Protein AF-A0A5C5UTU5-F1 (afdb_monomer_lite)

pLDDT: mean 77.25, std 13.0, range [36.06, 94.94]

Organism: NCBI:txid679663

Radius of gyration: 17.56 Å; chains: 1; bounding box: 45×49×45 Å

Sequence (242 aa):
MTDVFLQRALEESGLPLTFAQGKFEYQWEGRLTESEQIRALAQASGFHAQHCAPVIYVQSDRVFGHWYFPAAGEMTEGQARAAVDTLGRGIPAFLRGLGEHAVDRGLEWEADAPEVTYGRVADWFAQRGVSELPQDEETGALCLAMDGTPVDIQVGETFSVQVSAVVPDGDPASVLHYCNHLNSSGRPAICGVRNGEQWWAISRYSAEARAGLSDAQLDQAIREGVTGAGAQVRDLLRLHRG

Secondary structure (DSSP, 8-state):
--HHHHHHHHHHHT--EEEETTEEEEEEESPPPHHHHHHHHHHHHHSSTTTT--EEEEETTEEEEEEE---SSPPPHHHHHHHHHHHHHHHHHHHHHTT-------------SPPP-HHHHHHHHHTTT----PBPTTT--EEEEETTEEEEEE-SSEEEEEEEEEETT--HHHHHHHHHHHHTTSSSEEEEEEETTEEEEEEEEEEE-TT---HHHHHHHHHIIIIIIHHHHHHHHHHTT-

Structure (mmCIF, N/CA/C/O backbone):
data_AF-A0A5C5UTU5-F1
#
_entry.id   AF-A0A5C5UTU5-F1
#
loop_
_atom_site.group_PDB
_atom_site.id
_atom_site.type_symbol
_atom_site.label_atom_id
_atom_site.label_alt_id
_atom_site.label_comp_id
_atom_site.label_asym_id
_atom_site.label_entity_id
_atom_site.label_seq_id
_atom_site.pdbx_PDB_ins_code
_atom_site.Cartn_x
_atom_site.Cartn_y
_atom_site.Cartn_z
_atom_site.occupancy
_atom_site.B_iso_or_equiv
_atom_site.auth_seq_id
_atom_site.auth_comp_id
_atom_site.auth_asym_id
_atom_site.auth_atom_id
_atom_site.pdbx_PDB_model_num
ATOM 1 N N . MET A 1 1 ? -23.340 4.044 7.234 1.00 48.94 1 MET A N 1
ATOM 2 C CA . MET A 1 1 ? -23.063 5.083 8.256 1.00 48.94 1 MET A CA 1
ATOM 3 C C . MET A 1 1 ? -21.676 5.721 8.095 1.00 48.94 1 MET A C 1
ATOM 5 O O . MET A 1 1 ? -21.326 6.564 8.903 1.00 48.94 1 MET A O 1
ATOM 9 N N . THR A 1 2 ? -20.937 5.397 7.026 1.00 60.59 2 THR A N 1
ATOM 10 C CA . THR A 1 2 ? -19.562 5.830 6.715 1.00 60.59 2 THR A CA 1
ATOM 11 C C . THR A 1 2 ? -19.396 7.295 6.297 1.00 60.59 2 THR A C 1
ATOM 13 O O . THR A 1 2 ? -18.334 7.870 6.507 1.00 60.59 2 THR A O 1
ATOM 16 N N . ASP A 1 3 ? -20.433 7.918 5.731 1.00 66.69 3 ASP A N 1
ATOM 17 C CA . ASP A 1 3 ? -20.255 9.192 5.017 1.00 66.69 3 ASP A CA 1
ATOM 18 C C . ASP A 1 3 ? -20.161 10.418 5.939 1.00 66.69 3 ASP A C 1
ATOM 20 O O . ASP A 1 3 ? -19.447 11.364 5.627 1.00 66.69 3 ASP A O 1
ATOM 24 N N . VAL A 1 4 ? -20.830 10.409 7.099 1.00 76.75 4 VAL A N 1
ATOM 25 C CA . VAL A 1 4 ? -20.951 11.611 7.951 1.00 76.75 4 VAL A CA 1
ATOM 26 C C . VAL A 1 4 ? -19.640 11.957 8.660 1.00 76.75 4 VAL A C 1
ATOM 28 O O . VAL A 1 4 ? -19.226 13.114 8.662 1.00 76.75 4 VAL A O 1
ATOM 31 N N . PHE A 1 5 ? -18.967 10.977 9.266 1.00 76.62 5 PHE A N 1
ATOM 32 C CA . PHE A 1 5 ? -17.706 11.232 9.971 1.00 76.62 5 PHE A CA 1
ATOM 33 C C . PHE A 1 5 ? -16.541 11.438 8.999 1.00 76.62 5 PHE A C 1
ATOM 35 O O . PHE A 1 5 ? -15.668 12.259 9.262 1.00 76.62 5 PHE A O 1
ATOM 42 N N . LEU A 1 6 ? -16.552 10.752 7.853 1.00 78.12 6 LEU A N 1
ATOM 43 C CA . LEU A 1 6 ? -15.583 10.958 6.783 1.00 78.12 6 LEU A CA 1
ATOM 44 C C . LEU A 1 6 ? -15.678 12.380 6.227 1.00 78.12 6 LEU A C 1
ATOM 46 O O . LEU A 1 6 ? -14.667 13.071 6.127 1.00 78.12 6 LEU A O 1
ATOM 50 N N . GLN A 1 7 ? -16.894 12.833 5.912 1.00 80.56 7 GLN A N 1
ATOM 51 C CA . GLN A 1 7 ? -17.128 14.195 5.450 1.00 80.56 7 GLN A CA 1
ATOM 52 C C . GLN A 1 7 ? -16.664 15.214 6.496 1.00 80.56 7 GLN A C 1
ATOM 54 O O . GLN A 1 7 ? -15.967 16.165 6.157 1.00 80.56 7 GLN A O 1
ATOM 59 N N . ARG A 1 8 ? -16.956 14.967 7.776 1.00 81.62 8 ARG A N 1
ATOM 60 C CA . ARG A 1 8 ? -16.485 15.813 8.874 1.00 81.62 8 ARG A CA 1
ATOM 61 C C . ARG A 1 8 ? -14.957 15.850 8.982 1.00 81.62 8 ARG A C 1
ATOM 63 O O . ARG A 1 8 ? -14.402 16.930 9.135 1.00 81.62 8 ARG A O 1
ATOM 70 N N . ALA A 1 9 ? -14.267 14.713 8.882 1.00 78.38 9 ALA A N 1
ATOM 71 C CA . ALA A 1 9 ? -12.804 14.665 8.923 1.00 78.38 9 ALA A CA 1
ATOM 72 C C . ALA A 1 9 ? -12.177 15.416 7.733 1.00 78.38 9 ALA A C 1
ATOM 74 O O . ALA A 1 9 ? -11.224 16.177 7.907 1.00 78.38 9 ALA A O 1
ATOM 75 N N . LEU A 1 10 ? -12.749 15.258 6.534 1.00 81.50 10 LEU A N 1
ATOM 76 C CA . LEU A 1 10 ? -12.346 16.001 5.338 1.00 81.50 10 LEU A CA 1
ATOM 77 C C . LEU A 1 10 ? -12.528 17.514 5.532 1.00 81.50 10 LEU A C 1
ATOM 79 O O . LEU A 1 10 ? -11.585 18.274 5.304 1.00 81.50 10 LEU A O 1
ATOM 83 N N . GLU A 1 11 ? -13.694 17.943 6.018 1.00 82.38 11 GLU A N 1
ATOM 84 C CA . GLU A 1 11 ? -13.994 19.346 6.325 1.00 82.38 11 GLU A CA 1
ATOM 85 C C . GLU A 1 11 ? -13.043 19.919 7.391 1.00 82.38 11 GLU A C 1
ATOM 87 O O . GLU A 1 11 ? -12.476 20.993 7.188 1.00 82.38 11 GLU A O 1
ATOM 92 N N . GLU A 1 12 ? -12.803 19.192 8.489 1.00 80.94 12 GLU A N 1
ATOM 93 C CA . GLU A 1 12 ? -11.906 19.598 9.585 1.00 80.94 12 GLU A CA 1
ATOM 94 C C . GLU A 1 12 ? -10.448 19.750 9.122 1.00 80.94 12 GLU A C 1
ATOM 96 O O . GLU A 1 12 ? -9.742 20.652 9.574 1.00 80.94 12 GLU A O 1
ATOM 101 N N . SER A 1 13 ? -9.992 18.915 8.184 1.00 75.88 13 SER A N 1
ATOM 102 C CA . SER A 1 13 ? -8.631 19.006 7.641 1.00 75.88 13 SER A CA 1
ATOM 103 C C . SER A 1 13 ? -8.410 20.215 6.734 1.00 75.88 13 SER A C 1
ATOM 105 O O . SER A 1 13 ? -7.282 20.696 6.579 1.00 75.88 13 SER A O 1
ATOM 107 N N . GLY A 1 14 ? -9.474 20.691 6.078 1.00 76.69 14 GLY A N 1
ATOM 108 C CA . GLY A 1 14 ? -9.412 21.694 5.018 1.00 76.69 14 GLY A CA 1
ATOM 109 C C . GLY A 1 14 ? -8.479 21.324 3.856 1.00 76.69 14 GLY A C 1
ATOM 110 O O . GLY A 1 14 ? -7.965 22.230 3.193 1.00 76.69 14 GLY A O 1
ATOM 111 N N . LEU A 1 15 ? -8.183 20.034 3.659 1.00 74.69 15 LEU A N 1
ATOM 112 C CA . LEU A 1 15 ? -7.442 19.526 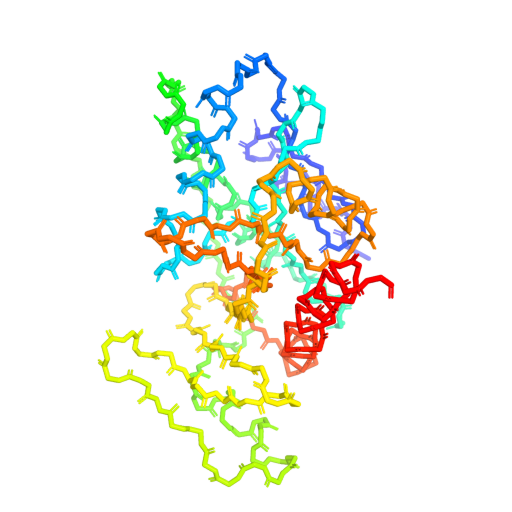2.508 1.00 74.69 15 LEU A CA 1
ATOM 113 C C . LEU A 1 15 ? -8.400 19.294 1.328 1.00 74.69 15 LEU A C 1
ATOM 115 O O . LEU A 1 15 ? -9.529 18.856 1.544 1.00 74.69 15 LEU A O 1
ATOM 119 N N . PRO A 1 16 ? -7.971 19.524 0.072 1.00 77.75 16 PRO A N 1
ATOM 120 C CA . PRO A 1 16 ? -8.786 19.247 -1.110 1.00 77.75 16 PRO A CA 1
ATOM 121 C C . PRO A 1 16 ? -8.730 17.748 -1.448 1.00 77.75 16 PRO A C 1
ATOM 123 O O . PRO A 1 16 ? -8.173 17.329 -2.461 1.00 77.75 16 PRO A O 1
ATOM 126 N N . LEU A 1 17 ? -9.254 16.936 -0.536 1.00 77.50 17 LEU A N 1
ATOM 127 C CA . LEU A 1 17 ? -9.317 15.486 -0.637 1.00 77.50 17 LEU A CA 1
ATOM 128 C C . LEU A 1 17 ? -10.716 15.039 -1.041 1.00 77.50 17 LEU A C 1
ATOM 130 O O . LEU A 1 17 ? -11.718 15.593 -0.592 1.00 77.50 17 LEU A O 1
ATOM 134 N N . THR A 1 18 ? -10.775 13.975 -1.832 1.00 81.56 18 THR A N 1
ATOM 135 C CA . THR A 1 18 ? -12.014 13.240 -2.093 1.00 81.56 18 THR A CA 1
ATOM 136 C C . THR A 1 18 ? -11.848 11.787 -1.674 1.00 81.56 18 THR A C 1
ATOM 138 O O . THR A 1 18 ? -10.728 11.281 -1.622 1.00 81.56 18 THR A O 1
ATOM 141 N N . PHE A 1 19 ? -12.953 11.122 -1.334 1.00 77.62 19 PHE A N 1
ATOM 142 C CA . PHE A 1 19 ? -12.954 9.693 -1.041 1.00 77.62 19 PHE A CA 1
ATOM 143 C C . PHE A 1 19 ? -13.821 8.962 -2.060 1.00 77.62 19 PHE A C 1
ATOM 145 O O . PHE A 1 19 ? -15.025 9.208 -2.153 1.00 77.62 19 PHE A O 1
ATOM 152 N N . ALA A 1 20 ? -13.212 8.064 -2.825 1.00 75.38 20 ALA A N 1
ATOM 153 C CA . ALA A 1 20 ? -13.876 7.295 -3.863 1.00 75.38 20 ALA A CA 1
ATOM 154 C C . ALA A 1 20 ? -13.334 5.863 -3.876 1.00 75.38 20 ALA A C 1
ATOM 156 O O . ALA A 1 20 ? -12.139 5.634 -3.725 1.00 75.38 20 ALA A O 1
ATOM 157 N N . GLN A 1 21 ? -14.224 4.879 -4.044 1.00 72.62 21 GLN A N 1
ATOM 158 C CA . GLN A 1 21 ? -13.848 3.466 -4.219 1.00 72.62 21 GLN A CA 1
ATOM 159 C C . GLN A 1 21 ? -12.914 2.908 -3.121 1.00 72.62 21 GLN A C 1
ATOM 161 O O . GLN A 1 21 ? -12.026 2.106 -3.405 1.00 72.62 21 GLN A O 1
ATOM 166 N N . GLY A 1 22 ? -13.107 3.326 -1.864 1.00 70.06 22 GLY A N 1
ATOM 167 C CA . GLY A 1 22 ? -12.271 2.879 -0.741 1.00 70.06 22 GLY A CA 1
ATOM 168 C C . GLY A 1 22 ? -10.904 3.565 -0.665 1.00 70.06 22 GLY A C 1
ATOM 169 O O . GLY A 1 22 ? -9.998 3.051 -0.007 1.00 70.06 22 GLY A O 1
ATOM 170 N N . LYS A 1 23 ? -10.735 4.699 -1.355 1.00 72.38 23 LYS A N 1
ATOM 171 C CA . LYS A 1 23 ? -9.468 5.422 -1.446 1.00 72.38 23 LYS A CA 1
ATOM 172 C C . LYS A 1 23 ? -9.644 6.903 -1.214 1.00 72.38 23 LYS A C 1
ATOM 174 O O . LYS A 1 23 ? -10.647 7.480 -1.625 1.00 72.38 23 LYS A O 1
ATOM 179 N N . PHE A 1 24 ? -8.622 7.514 -0.632 1.00 74.31 24 PHE A N 1
ATOM 180 C CA . PHE A 1 24 ? -8.477 8.961 -0.670 1.00 74.31 24 PHE A CA 1
ATOM 181 C C . PHE A 1 24 ? -7.691 9.370 -1.906 1.00 74.31 24 PHE A C 1
ATOM 183 O O . PHE A 1 24 ? -6.635 8.803 -2.197 1.00 74.31 24 PHE A O 1
ATOM 190 N N . GLU A 1 25 ? -8.217 10.370 -2.598 1.00 75.62 25 GLU A N 1
ATOM 191 C CA . GLU A 1 25 ? -7.639 10.953 -3.794 1.00 75.62 25 GLU A CA 1
ATOM 192 C C . GLU A 1 25 ? -7.347 12.429 -3.528 1.00 75.62 25 GLU A C 1
ATOM 194 O O . GLU A 1 25 ? -8.237 13.222 -3.201 1.00 75.62 25 GLU A O 1
ATOM 199 N N . TYR A 1 26 ? -6.074 12.788 -3.671 1.00 73.00 26 TYR A N 1
ATOM 200 C CA . TYR A 1 26 ? -5.620 14.170 -3.748 1.00 73.00 26 TYR A CA 1
ATOM 201 C C . TYR A 1 26 ? -5.282 14.490 -5.198 1.00 73.00 26 TYR A C 1
ATOM 203 O O . TYR A 1 26 ? -4.432 13.818 -5.787 1.00 73.00 26 TYR A O 1
ATOM 211 N N . GLN A 1 27 ? -5.926 15.520 -5.747 1.00 72.56 27 GLN A N 1
ATOM 212 C CA . GLN A 1 27 ? -5.609 16.048 -7.067 1.00 72.56 27 GLN A CA 1
ATOM 213 C C . GLN A 1 27 ? -4.818 17.347 -6.909 1.00 72.56 27 GLN A C 1
ATOM 215 O O . GLN A 1 27 ? -5.340 18.352 -6.426 1.00 72.56 27 GLN A O 1
ATOM 220 N N . TRP A 1 28 ? -3.565 17.341 -7.355 1.00 69.19 28 TRP A N 1
ATOM 221 C CA . TRP A 1 28 ? -2.790 18.571 -7.496 1.00 69.19 28 TRP A CA 1
ATOM 222 C C . TRP A 1 28 ? -3.040 19.196 -8.872 1.00 69.19 28 TRP A C 1
ATOM 224 O O . TRP A 1 28 ? -2.930 18.520 -9.898 1.00 69.19 28 TRP A O 1
ATOM 234 N N . GLU A 1 29 ? -3.376 20.487 -8.889 1.00 63.09 29 GLU A N 1
ATOM 235 C CA . GLU A 1 29 ? -3.550 21.270 -10.113 1.00 63.09 29 GLU A CA 1
ATOM 236 C C . GLU A 1 29 ? -2.299 22.114 -10.373 1.00 63.09 29 GLU A C 1
ATOM 238 O O . GLU A 1 29 ? -2.067 23.136 -9.730 1.00 63.09 29 GLU A O 1
ATOM 243 N N . GLY A 1 30 ? -1.487 21.686 -11.334 1.00 62.38 30 GLY A N 1
ATOM 244 C CA . GLY A 1 30 ? -0.327 22.429 -11.807 1.00 62.38 30 GLY A CA 1
ATOM 245 C C . GLY A 1 30 ? 0.303 21.734 -13.009 1.00 62.38 30 GLY A C 1
ATOM 246 O O . GLY A 1 30 ? -0.027 20.597 -13.326 1.00 62.38 30 GLY A O 1
ATOM 247 N N . ARG A 1 31 ? 1.197 22.417 -13.726 1.00 60.59 31 ARG A N 1
ATOM 248 C CA . ARG A 1 31 ? 1.945 21.790 -14.823 1.00 60.59 31 ARG A CA 1
ATOM 249 C C . ARG A 1 31 ? 3.294 21.340 -14.304 1.00 60.59 31 ARG A C 1
ATOM 251 O O . ARG A 1 31 ? 4.092 22.178 -13.907 1.00 60.59 31 ARG A O 1
ATOM 258 N N . LEU A 1 32 ? 3.554 20.041 -14.375 1.00 59.09 32 LEU A N 1
ATOM 259 C CA . LEU A 1 32 ? 4.905 19.520 -14.218 1.00 59.09 32 LEU A CA 1
ATOM 260 C C . LEU A 1 32 ? 5.576 19.465 -15.587 1.00 59.09 32 LEU A C 1
ATOM 262 O O . LEU A 1 32 ? 5.040 18.864 -16.524 1.00 59.09 32 LEU A O 1
ATOM 266 N N . THR A 1 33 ? 6.765 20.048 -15.698 1.00 64.38 33 THR A N 1
ATOM 267 C CA . THR A 1 33 ? 7.691 19.707 -16.782 1.00 64.38 33 THR A CA 1
ATOM 268 C C . THR A 1 33 ? 8.074 18.229 -16.691 1.00 64.38 33 THR A C 1
ATOM 270 O O . THR A 1 33 ? 8.014 17.631 -15.621 1.00 64.38 33 THR A O 1
ATOM 273 N N . GLU A 1 34 ? 8.509 17.619 -17.792 1.00 55.88 34 GLU A N 1
ATOM 274 C CA . GLU A 1 34 ? 8.925 16.205 -17.815 1.00 55.88 34 GLU A CA 1
ATOM 275 C C . GLU A 1 34 ? 10.001 15.892 -16.753 1.00 55.88 34 GLU A C 1
ATOM 277 O O . GLU A 1 34 ? 9.920 14.895 -16.038 1.00 55.88 34 GLU A O 1
ATOM 282 N N . SER A 1 35 ? 10.952 16.809 -16.551 1.00 55.44 35 SER A N 1
ATOM 283 C CA . SER A 1 35 ? 11.977 16.713 -15.503 1.00 55.44 35 SER A CA 1
ATOM 284 C C . SER A 1 35 ? 11.408 16.781 -14.081 1.00 55.44 35 SER A C 1
ATOM 286 O O . SER A 1 35 ? 11.920 16.112 -13.183 1.00 55.44 35 SER A O 1
ATOM 288 N N . GLU A 1 36 ? 10.362 17.578 -13.853 1.00 58.34 36 GLU A N 1
ATOM 289 C CA . GLU A 1 36 ? 9.664 17.659 -12.565 1.00 58.34 36 GLU A CA 1
ATOM 290 C C . GLU A 1 36 ? 8.758 16.451 -12.344 1.00 58.34 36 GLU A C 1
ATOM 292 O O . GLU A 1 36 ? 8.691 15.970 -11.223 1.00 58.34 36 GLU A O 1
ATOM 297 N N . GLN A 1 37 ? 8.144 15.891 -13.393 1.00 55.50 37 GLN A N 1
ATOM 298 C CA . GLN A 1 37 ? 7.409 14.623 -13.317 1.00 55.50 37 GLN A CA 1
ATOM 299 C C . GLN A 1 37 ? 8.338 13.488 -12.907 1.00 55.50 37 GLN A C 1
ATOM 301 O O . GLN A 1 37 ? 8.036 12.763 -11.967 1.00 55.50 37 GLN A O 1
ATOM 306 N N . ILE A 1 38 ? 9.499 13.370 -13.554 1.00 52.66 38 ILE A N 1
ATOM 307 C CA . ILE A 1 38 ? 10.496 12.345 -13.231 1.00 52.66 38 ILE A CA 1
ATOM 308 C C . ILE A 1 38 ? 11.034 12.547 -11.814 1.00 52.66 38 ILE A C 1
ATOM 310 O O . ILE A 1 38 ? 11.192 11.571 -11.092 1.00 52.66 38 ILE A O 1
ATOM 314 N N . ARG A 1 39 ? 11.282 13.789 -11.380 1.00 54.91 39 ARG A N 1
ATOM 315 C CA . ARG A 1 39 ? 11.761 14.075 -10.018 1.00 54.91 39 ARG A CA 1
ATOM 316 C C . ARG A 1 39 ? 10.689 13.826 -8.960 1.00 54.91 39 ARG A C 1
ATOM 318 O O . ARG A 1 39 ? 11.006 13.238 -7.936 1.00 54.91 39 ARG A O 1
ATOM 325 N N . ALA A 1 40 ? 9.446 14.221 -9.219 1.00 51.62 40 ALA A N 1
ATOM 326 C CA . ALA A 1 40 ? 8.304 14.001 -8.341 1.00 51.62 40 ALA A CA 1
ATOM 327 C C . ALA A 1 40 ? 7.980 12.512 -8.220 1.00 51.62 40 ALA A C 1
ATOM 329 O O . ALA A 1 40 ? 7.783 12.026 -7.114 1.00 51.62 40 ALA A O 1
ATOM 330 N N . LEU A 1 41 ? 8.005 11.775 -9.336 1.00 52.44 41 LEU A N 1
ATOM 331 C CA . LEU A 1 41 ? 7.877 10.320 -9.350 1.00 52.44 41 LEU A CA 1
ATOM 332 C C . LEU A 1 41 ? 9.054 9.669 -8.628 1.00 52.44 41 LEU A C 1
ATOM 334 O O . LEU A 1 41 ? 8.813 8.828 -7.780 1.00 52.44 41 LEU A O 1
ATOM 338 N N . ALA A 1 42 ? 10.296 10.092 -8.884 1.00 49.75 42 ALA A N 1
ATOM 339 C CA . ALA A 1 42 ? 11.490 9.551 -8.233 1.00 49.75 42 ALA A CA 1
ATOM 340 C C . ALA A 1 42 ? 11.572 9.881 -6.734 1.00 49.75 42 ALA A C 1
ATOM 342 O O . ALA A 1 42 ? 12.106 9.086 -5.971 1.00 49.75 42 ALA A O 1
ATOM 343 N N . GLN A 1 43 ? 11.050 11.023 -6.280 1.00 50.12 43 GLN A N 1
ATOM 344 C CA . GLN A 1 43 ? 10.931 11.352 -4.856 1.00 50.12 43 GLN A CA 1
ATOM 345 C C . GLN A 1 43 ? 9.739 10.631 -4.224 1.00 50.12 43 GLN A C 1
ATOM 347 O O . GLN A 1 43 ? 9.885 10.037 -3.165 1.00 50.12 43 GLN A O 1
ATOM 352 N N . ALA A 1 44 ? 8.582 10.568 -4.874 1.00 47.03 44 ALA A N 1
ATOM 353 C CA . ALA A 1 44 ? 7.471 9.766 -4.372 1.00 47.03 44 ALA A CA 1
ATOM 354 C C . ALA A 1 44 ? 7.822 8.269 -4.288 1.00 47.03 44 ALA A C 1
ATOM 356 O O . ALA A 1 44 ? 7.450 7.602 -3.327 1.00 47.03 44 ALA A O 1
ATOM 357 N N . SER A 1 45 ? 8.577 7.747 -5.261 1.00 46.16 45 SER A N 1
ATOM 358 C CA . SER A 1 45 ? 9.002 6.346 -5.318 1.00 46.16 45 SER A CA 1
ATOM 359 C C . SER A 1 45 ? 10.268 6.063 -4.506 1.00 46.16 45 SER A C 1
ATOM 361 O O . SER A 1 45 ? 10.428 4.958 -3.999 1.00 46.16 45 SER A O 1
ATOM 363 N N . GLY A 1 46 ? 11.187 7.028 -4.400 1.00 37.88 46 GLY A N 1
ATOM 364 C CA . GLY A 1 46 ? 12.519 6.863 -3.805 1.00 37.88 46 GLY A CA 1
ATOM 365 C C . GLY A 1 46 ? 12.683 7.463 -2.407 1.00 37.88 46 GLY A C 1
ATOM 366 O O . GLY A 1 46 ? 13.493 6.962 -1.638 1.00 37.88 46 GLY A O 1
ATOM 367 N N . PHE A 1 47 ? 11.898 8.476 -2.029 1.00 36.06 47 PHE A N 1
ATOM 368 C CA . PHE A 1 47 ? 11.968 9.105 -0.700 1.00 36.06 47 PHE A CA 1
ATOM 369 C C . PHE A 1 47 ? 11.093 8.413 0.355 1.00 36.06 47 PHE A C 1
ATOM 371 O O . PHE A 1 47 ? 11.147 8.774 1.525 1.00 36.06 47 PHE A O 1
ATOM 378 N N . HIS A 1 48 ? 10.328 7.387 -0.027 1.00 40.97 48 HIS A N 1
ATOM 379 C CA . HIS A 1 48 ? 9.456 6.675 0.903 1.00 40.97 48 HIS A CA 1
ATOM 380 C C . HIS A 1 48 ? 9.400 5.157 0.721 1.00 40.97 48 HIS A C 1
ATOM 382 O O . HIS A 1 48 ? 8.553 4.495 1.327 1.00 40.97 48 HIS A O 1
ATOM 388 N N . ALA A 1 49 ? 10.331 4.561 -0.030 1.00 36.53 49 ALA A N 1
ATOM 389 C CA . ALA A 1 49 ? 10.492 3.108 -0.024 1.00 36.53 49 ALA A CA 1
ATOM 390 C C . ALA A 1 49 ? 10.662 2.553 1.411 1.00 36.53 49 ALA A C 1
ATOM 392 O O . ALA A 1 49 ? 10.216 1.445 1.685 1.00 36.53 49 ALA A O 1
ATOM 393 N N . GLN A 1 50 ? 11.194 3.360 2.337 1.00 37.00 50 GLN A N 1
ATOM 394 C CA . GLN A 1 50 ? 11.424 2.978 3.733 1.00 37.00 50 GLN A CA 1
ATOM 395 C C . GLN A 1 50 ? 10.287 3.330 4.711 1.00 37.00 50 GLN A C 1
ATOM 397 O O . GLN A 1 50 ? 10.224 2.719 5.771 1.00 37.00 50 GLN A O 1
ATOM 402 N N . HIS A 1 51 ? 9.373 4.257 4.384 1.00 38.78 51 HIS A N 1
ATOM 403 C CA . HIS A 1 51 ? 8.322 4.688 5.318 1.00 38.78 51 HIS A CA 1
ATOM 404 C C . HIS A 1 51 ? 7.019 5.061 4.599 1.00 38.78 51 HIS A C 1
ATOM 406 O O . HIS A 1 51 ? 6.936 6.133 4.005 1.00 38.78 51 HIS A O 1
ATOM 412 N N . CYS A 1 52 ? 6.015 4.182 4.687 1.00 44.03 52 CYS A N 1
ATOM 413 C CA . CYS A 1 52 ? 4.578 4.485 4.819 1.00 44.03 52 CYS A CA 1
ATOM 414 C C . CYS A 1 52 ? 3.901 5.484 3.854 1.00 44.03 52 CYS A C 1
ATOM 416 O O . CYS A 1 52 ? 2.793 5.938 4.128 1.00 44.03 52 CYS A O 1
ATOM 418 N N . ALA A 1 53 ? 4.517 5.851 2.733 1.00 48.38 53 ALA A N 1
ATOM 419 C CA . ALA A 1 53 ? 3.945 6.886 1.885 1.00 48.38 53 ALA A CA 1
ATOM 420 C C . ALA A 1 53 ? 2.850 6.405 0.947 1.00 48.38 53 ALA A C 1
ATOM 422 O O . ALA A 1 53 ? 2.811 5.228 0.558 1.00 48.38 53 ALA A O 1
ATOM 423 N N . PRO A 1 54 ? 2.034 7.366 0.494 1.00 55.47 54 PRO A N 1
ATOM 424 C CA . PRO A 1 54 ? 1.189 7.183 -0.670 1.00 55.47 54 PRO A CA 1
ATOM 425 C C . PRO A 1 54 ? 1.976 6.747 -1.881 1.00 55.47 54 PRO A C 1
ATOM 427 O O . PRO A 1 54 ? 3.084 7.229 -2.130 1.00 55.47 54 PRO A O 1
ATOM 430 N N . VAL A 1 55 ? 1.330 5.943 -2.717 1.00 58.88 55 VAL A N 1
ATOM 431 C CA . VAL A 1 55 ? 1.779 5.865 -4.099 1.00 58.88 55 VAL A CA 1
ATOM 432 C C . VAL A 1 55 ? 1.243 7.091 -4.815 1.00 58.88 55 VAL A C 1
ATOM 434 O O . VAL A 1 55 ? 0.031 7.259 -4.972 1.00 58.88 55 VAL A O 1
ATOM 437 N N . ILE A 1 56 ? 2.169 7.956 -5.215 1.00 62.53 56 ILE A N 1
ATOM 438 C CA . ILE A 1 56 ? 1.873 9.106 -6.051 1.00 62.53 56 ILE A CA 1
ATOM 439 C C . ILE A 1 56 ? 2.195 8.727 -7.490 1.00 62.53 56 ILE A C 1
ATOM 441 O O . ILE A 1 56 ? 3.306 8.285 -7.789 1.00 62.53 56 ILE A O 1
ATOM 445 N N . TYR A 1 57 ? 1.229 8.896 -8.383 1.00 61.06 57 TYR A N 1
ATOM 446 C CA . TYR A 1 57 ? 1.426 8.713 -9.815 1.00 61.06 57 TYR A CA 1
ATOM 447 C C . TYR A 1 57 ? 0.941 9.942 -10.572 1.00 61.06 57 TYR A C 1
ATOM 449 O O . TYR A 1 57 ? 0.143 10.744 -10.085 1.00 61.06 57 TYR A O 1
ATOM 457 N N . VAL A 1 58 ? 1.467 10.099 -11.779 1.00 57.72 58 VAL A N 1
ATOM 458 C CA . VAL A 1 58 ? 1.130 11.204 -12.669 1.00 57.72 58 VAL A CA 1
ATOM 459 C C . VAL A 1 58 ? 0.252 10.649 -13.780 1.00 57.72 58 VAL A C 1
ATOM 461 O O . VAL A 1 58 ? 0.614 9.670 -14.429 1.00 57.72 58 VAL A O 1
ATOM 464 N N . GLN A 1 59 ? -0.893 11.276 -14.020 1.00 61.84 59 GLN A N 1
ATOM 465 C CA . GLN A 1 59 ? -1.733 10.991 -15.176 1.00 61.84 59 GLN A CA 1
ATOM 466 C C . GLN A 1 59 ? -1.945 12.294 -15.945 1.00 61.84 59 GLN A C 1
ATOM 468 O O . GLN A 1 59 ? -2.633 13.207 -15.492 1.00 61.84 59 GLN A O 1
ATOM 473 N N . SER A 1 60 ? -1.371 12.357 -17.148 1.00 66.06 60 SER A N 1
ATOM 474 C CA . SER A 1 60 ? -1.334 13.566 -17.983 1.00 66.06 60 SER A CA 1
ATOM 475 C C . SER A 1 60 ? -0.641 14.738 -17.269 1.00 66.06 60 SER A C 1
ATOM 477 O O . SER A 1 60 ? 0.530 14.628 -16.921 1.00 66.06 60 SER A O 1
ATOM 479 N N . ASP A 1 61 ? -1.338 15.853 -17.059 1.00 59.62 61 ASP A N 1
ATOM 480 C CA . ASP A 1 61 ? -0.866 17.047 -16.357 1.00 59.62 61 ASP A CA 1
ATOM 481 C C . ASP A 1 61 ? -1.280 17.071 -14.877 1.00 59.62 61 ASP A C 1
ATOM 483 O O . ASP A 1 61 ? -1.204 18.113 -14.236 1.00 59.62 61 ASP A O 1
ATOM 487 N N . ARG A 1 62 ? -1.726 15.939 -14.321 1.00 61.09 62 ARG A N 1
ATOM 488 C CA . ARG A 1 62 ? -2.221 15.838 -12.944 1.00 61.09 62 ARG A CA 1
ATOM 489 C C . ARG A 1 62 ? -1.422 14.834 -12.136 1.00 61.09 62 ARG A C 1
ATOM 491 O O . ARG A 1 62 ? -0.998 13.799 -12.652 1.00 61.09 62 ARG A O 1
ATOM 498 N N . VAL A 1 63 ? -1.271 15.127 -10.849 1.00 60.12 63 VAL A N 1
ATOM 499 C CA . VAL A 1 63 ? -0.664 14.222 -9.873 1.00 60.12 63 VAL A CA 1
ATOM 500 C C . VAL A 1 63 ? -1.739 13.705 -8.929 1.00 60.12 63 VAL A C 1
ATOM 502 O O . VAL A 1 63 ? -2.528 14.492 -8.404 1.00 60.12 63 VAL A O 1
ATOM 505 N N . PHE A 1 64 ? -1.734 12.393 -8.714 1.00 67.81 64 PHE A N 1
ATOM 506 C CA . PHE A 1 64 ? -2.676 11.667 -7.877 1.00 67.81 64 PHE A CA 1
ATOM 507 C C . PHE A 1 64 ? -1.924 10.978 -6.747 1.00 67.81 64 PHE A C 1
ATOM 509 O O . PHE A 1 64 ? -0.986 10.226 -7.004 1.00 67.81 64 PHE A O 1
ATOM 516 N N . GLY A 1 65 ? -2.342 11.207 -5.504 1.00 67.06 65 GLY A N 1
ATOM 517 C CA . GLY A 1 65 ? -1.925 10.398 -4.356 1.00 67.06 65 GLY A CA 1
ATOM 518 C C . GLY A 1 65 ? -3.009 9.385 -4.004 1.00 67.06 65 GLY A C 1
ATOM 519 O O . GLY A 1 65 ? -4.158 9.786 -3.833 1.00 67.06 65 GLY A O 1
ATOM 520 N N . HIS A 1 66 ? -2.655 8.100 -3.898 1.00 69.56 66 HIS A N 1
ATOM 521 C CA . HIS A 1 66 ? -3.574 7.038 -3.476 1.00 69.56 66 HIS A CA 1
ATOM 522 C C . HIS A 1 66 ? -3.227 6.501 -2.082 1.00 69.56 66 HIS A C 1
ATOM 524 O O . HIS A 1 66 ? -2.099 6.063 -1.840 1.00 69.56 66 HIS A O 1
ATOM 530 N N . TRP A 1 67 ? -4.244 6.444 -1.217 1.00 70.56 67 TRP A N 1
ATOM 531 C CA . TRP A 1 67 ? -4.239 5.714 0.056 1.00 70.56 67 TRP A CA 1
ATOM 532 C C . TRP A 1 67 ? -5.429 4.771 0.131 1.00 70.56 67 TRP A C 1
ATOM 534 O O . TRP A 1 67 ? -6.537 5.168 -0.229 1.00 70.56 67 TRP A O 1
ATOM 544 N N . TYR A 1 68 ? -5.205 3.549 0.613 1.00 70.56 68 TYR A N 1
ATOM 545 C CA . TYR A 1 68 ? -6.225 2.506 0.659 1.00 70.56 68 TYR A CA 1
ATOM 546 C C . TYR A 1 68 ? -6.811 2.352 2.057 1.00 70.56 68 TYR A C 1
ATOM 548 O O . TYR A 1 68 ? -6.097 2.422 3.058 1.00 70.56 68 TYR A O 1
ATOM 556 N N . PHE A 1 69 ? -8.110 2.063 2.095 1.00 71.62 69 PHE A N 1
ATOM 557 C CA . PHE A 1 69 ? -8.793 1.532 3.265 1.00 71.62 69 PHE A CA 1
ATOM 558 C C . PHE A 1 69 ? -9.284 0.133 2.926 1.00 71.62 69 PHE A C 1
ATOM 560 O O . PHE A 1 69 ? -10.062 -0.009 1.978 1.00 71.62 69 PHE A O 1
ATOM 567 N N . PRO A 1 70 ? -8.867 -0.905 3.668 1.00 69.25 70 PRO A N 1
ATOM 568 C CA . PRO A 1 70 ? -9.420 -2.232 3.464 1.00 69.25 70 PRO A CA 1
ATOM 569 C C . PRO A 1 70 ? -10.928 -2.179 3.737 1.00 69.25 70 PRO A C 1
ATOM 571 O O . PRO A 1 70 ? -11.367 -1.984 4.868 1.00 69.25 70 PRO A O 1
ATOM 574 N N . ALA A 1 71 ? -11.730 -2.349 2.683 1.00 66.75 71 ALA A N 1
ATOM 575 C CA . ALA A 1 71 ? -13.189 -2.201 2.725 1.00 66.75 71 ALA A CA 1
ATOM 576 C C . ALA A 1 71 ? -13.911 -3.357 3.446 1.00 66.75 71 ALA A C 1
ATOM 578 O O . ALA A 1 71 ? -15.141 -3.388 3.507 1.00 66.75 71 ALA A O 1
ATOM 579 N N . ALA A 1 72 ? -13.166 -4.339 3.960 1.00 71.50 72 ALA A N 1
ATOM 580 C CA . ALA A 1 72 ? -13.734 -5.439 4.720 1.00 71.50 72 ALA A CA 1
ATOM 581 C C . ALA A 1 72 ? -14.146 -4.954 6.116 1.00 71.50 72 ALA A C 1
ATOM 583 O O . ALA A 1 72 ? -13.328 -4.900 7.024 1.00 71.50 72 ALA A O 1
ATOM 584 N N . GLY A 1 73 ? -15.425 -4.620 6.281 1.00 69.44 73 GLY A N 1
ATOM 585 C CA . GLY A 1 73 ? -15.990 -4.099 7.529 1.00 69.44 73 GLY A CA 1
ATOM 586 C C . GLY A 1 73 ? -16.437 -2.641 7.411 1.00 69.44 73 GLY A C 1
ATOM 587 O O . GLY A 1 73 ? -16.368 -2.041 6.341 1.00 69.44 73 GLY A O 1
ATOM 588 N N . GLU A 1 74 ? -16.932 -2.075 8.512 1.00 72.69 74 GLU A N 1
ATOM 589 C CA . GLU A 1 74 ? -17.247 -0.646 8.586 1.00 72.69 74 GLU A CA 1
ATOM 590 C C . GLU A 1 74 ? -15.981 0.138 8.958 1.00 72.69 74 GLU A C 1
ATOM 592 O O . GLU A 1 74 ? -15.288 -0.215 9.911 1.00 72.69 74 GLU A O 1
ATOM 597 N N . MET A 1 75 ? -15.674 1.196 8.203 1.00 76.31 75 MET A N 1
ATOM 598 C CA . MET A 1 75 ? -14.629 2.153 8.580 1.00 76.31 75 MET A CA 1
ATOM 599 C C . MET A 1 75 ? -15.045 2.857 9.875 1.00 76.31 75 MET A C 1
ATOM 601 O O . MET A 1 75 ? -16.181 3.325 9.973 1.00 76.31 75 MET A O 1
ATOM 605 N N . THR A 1 76 ? -14.145 2.936 10.854 1.00 80.56 76 THR A N 1
ATOM 606 C CA . THR A 1 76 ? -14.409 3.652 12.112 1.00 80.56 76 THR A CA 1
ATOM 607 C C . THR A 1 76 ? -14.076 5.143 11.994 1.00 80.56 76 THR A C 1
ATOM 609 O O . THR A 1 76 ? -13.409 5.578 11.049 1.00 80.56 76 THR A O 1
ATOM 612 N N . GLU A 1 77 ? -14.528 5.951 12.959 1.00 82.44 77 GLU A N 1
ATOM 613 C CA . GLU A 1 77 ? -14.194 7.381 12.995 1.00 82.44 77 GLU A CA 1
ATOM 614 C C . GLU A 1 77 ? -12.687 7.608 13.190 1.00 82.44 77 GLU A C 1
ATOM 616 O O . GLU A 1 77 ? -12.096 8.407 12.461 1.00 82.44 77 GLU A O 1
ATOM 621 N N . GLY A 1 78 ? -12.044 6.875 14.102 1.00 82.62 78 GLY A N 1
ATOM 622 C CA . GLY A 1 78 ? -10.598 6.915 14.311 1.00 82.62 78 GLY A CA 1
ATOM 623 C C . GLY A 1 78 ? -9.824 6.530 13.054 1.00 82.62 78 GLY A C 1
ATOM 624 O O . GLY A 1 78 ? -8.851 7.197 12.721 1.00 82.62 78 GLY A O 1
ATOM 625 N N . GLN A 1 79 ? -10.299 5.551 12.275 1.00 79.75 79 GLN A N 1
ATOM 626 C CA . GLN A 1 79 ? -9.686 5.186 10.991 1.00 79.75 79 GLN A CA 1
ATOM 627 C C . GLN A 1 79 ? -9.792 6.304 9.948 1.00 79.75 79 GLN A C 1
ATOM 629 O O . GLN A 1 79 ? -8.806 6.602 9.276 1.00 79.75 79 GLN A O 1
ATOM 634 N N . ALA A 1 80 ? -10.946 6.968 9.830 1.00 79.44 80 ALA A N 1
ATOM 635 C CA . ALA A 1 80 ? -11.084 8.113 8.929 1.00 79.44 80 ALA A CA 1
ATOM 636 C C . ALA A 1 80 ? -10.218 9.306 9.366 1.00 79.44 80 ALA A C 1
ATOM 638 O O . ALA A 1 80 ? -9.616 9.972 8.525 1.00 79.44 80 ALA A O 1
ATOM 639 N N . ARG A 1 81 ? -10.110 9.571 10.673 1.00 82.56 81 ARG A N 1
ATOM 640 C CA . ARG A 1 81 ? -9.241 10.632 11.207 1.00 82.56 81 ARG A CA 1
ATOM 641 C C . ARG A 1 81 ? -7.762 10.310 11.010 1.00 82.56 81 ARG A C 1
ATOM 643 O O . ARG A 1 81 ? -7.024 11.190 10.580 1.00 82.56 81 ARG A O 1
ATOM 650 N N . ALA A 1 82 ? -7.354 9.062 11.239 1.00 80.75 82 ALA A N 1
ATOM 651 C CA . ALA A 1 82 ? -6.007 8.573 10.959 1.00 80.75 82 ALA A CA 1
ATOM 652 C C . ALA A 1 82 ? -5.642 8.755 9.486 1.00 80.75 82 ALA A C 1
ATOM 654 O O . ALA A 1 82 ? -4.585 9.295 9.177 1.00 80.75 82 ALA A O 1
ATOM 655 N N . ALA A 1 83 ? -6.564 8.405 8.585 1.00 75.75 83 ALA A N 1
ATOM 656 C CA . ALA A 1 83 ? -6.399 8.597 7.149 1.00 75.75 83 ALA A CA 1
ATOM 657 C C . ALA A 1 83 ? -6.056 10.043 6.809 1.00 75.75 83 ALA A C 1
ATOM 659 O O . ALA A 1 83 ? -5.074 10.341 6.132 1.00 75.75 83 ALA A O 1
ATOM 660 N N . VAL A 1 84 ? -6.903 10.946 7.292 1.00 77.38 84 VAL A N 1
ATOM 661 C CA . VAL A 1 84 ? -6.837 12.363 6.979 1.00 77.38 84 VAL A CA 1
ATOM 662 C C . VAL A 1 84 ? -5.632 13.017 7.653 1.00 77.38 84 VAL A C 1
ATOM 664 O O . VAL A 1 84 ? -5.007 13.874 7.039 1.00 77.38 84 VAL A O 1
ATOM 667 N N . ASP A 1 85 ? -5.246 12.581 8.853 1.00 80.00 85 ASP A N 1
ATOM 668 C CA . ASP A 1 85 ? -4.006 12.993 9.524 1.00 80.00 85 ASP A CA 1
ATOM 669 C C . ASP A 1 85 ? -2.766 12.576 8.717 1.00 80.00 85 ASP A C 1
ATOM 671 O O . ASP A 1 85 ? -1.902 13.405 8.423 1.00 80.00 85 ASP A O 1
ATOM 675 N N . THR A 1 86 ? -2.698 11.316 8.279 1.00 75.56 86 THR A N 1
ATOM 676 C CA . THR A 1 86 ? -1.604 10.810 7.438 1.00 75.56 86 THR A CA 1
ATOM 677 C C . THR A 1 86 ? -1.527 11.567 6.113 1.00 75.56 86 THR A C 1
ATOM 679 O O . THR A 1 86 ? -0.441 11.966 5.689 1.00 75.56 86 THR A O 1
ATOM 682 N N . LEU A 1 87 ? -2.668 11.867 5.486 1.00 73.25 87 LEU A N 1
ATOM 683 C CA . LEU A 1 87 ? -2.749 12.713 4.288 1.00 73.25 87 LEU A CA 1
ATOM 684 C C . LEU A 1 87 ? -2.309 14.158 4.568 1.00 73.25 87 LEU A C 1
ATOM 686 O O . LEU A 1 87 ? -1.555 14.745 3.789 1.00 73.25 87 LEU A O 1
ATOM 690 N N . GLY A 1 88 ? -2.729 14.702 5.710 1.00 72.06 88 GLY A N 1
ATOM 691 C CA . GLY A 1 88 ? -2.352 16.002 6.268 1.00 72.06 88 GLY A CA 1
ATOM 692 C C . GLY A 1 88 ? -0.862 16.176 6.510 1.00 72.06 88 GLY A C 1
ATOM 693 O O . GLY A 1 88 ? -0.386 17.310 6.560 1.00 72.06 88 GLY A O 1
ATOM 694 N N . ARG A 1 89 ? -0.115 15.073 6.596 1.00 73.56 89 ARG A N 1
ATOM 695 C CA . ARG A 1 89 ? 1.350 15.046 6.707 1.00 73.56 89 ARG A CA 1
ATOM 696 C C . ARG A 1 89 ? 2.024 14.701 5.377 1.00 73.56 89 ARG A C 1
ATOM 698 O O . ARG A 1 89 ? 3.029 15.315 5.017 1.00 73.56 89 ARG A O 1
ATOM 705 N N . GLY A 1 90 ? 1.455 13.763 4.619 1.00 69.44 90 GLY A N 1
ATOM 706 C CA . GLY A 1 90 ? 1.999 13.273 3.351 1.00 69.44 90 GLY A CA 1
ATOM 707 C C . GLY A 1 90 ? 1.910 14.281 2.204 1.00 69.44 90 GLY A C 1
ATOM 708 O O . GLY A 1 90 ? 2.892 14.483 1.491 1.00 69.44 90 GLY A O 1
ATOM 709 N N . ILE A 1 91 ? 0.771 14.965 2.040 1.00 72.50 91 ILE A N 1
ATOM 710 C CA . ILE A 1 91 ? 0.592 15.972 0.979 1.00 72.50 91 ILE A CA 1
ATOM 711 C C . ILE A 1 91 ? 1.581 17.133 1.152 1.00 72.50 91 ILE A C 1
ATOM 713 O O . ILE A 1 91 ? 2.262 17.469 0.182 1.00 72.50 91 ILE A O 1
ATOM 717 N N . PRO A 1 92 ? 1.752 17.725 2.351 1.00 72.56 92 PRO A N 1
ATOM 718 C CA . PRO A 1 92 ? 2.773 18.748 2.543 1.00 72.56 92 PRO A CA 1
ATOM 719 C C . PRO A 1 92 ? 4.196 18.269 2.266 1.00 72.56 92 PRO A C 1
ATOM 721 O O . PRO A 1 92 ? 4.977 19.018 1.684 1.00 72.56 92 PRO A O 1
ATOM 724 N N . ALA A 1 93 ? 4.545 17.033 2.636 1.00 68.50 93 ALA A N 1
ATOM 725 C CA . ALA A 1 93 ? 5.854 16.465 2.318 1.00 68.50 93 ALA A CA 1
ATOM 726 C C . ALA A 1 93 ? 6.079 16.361 0.800 1.00 68.50 93 ALA A C 1
ATOM 728 O O . ALA A 1 93 ? 7.132 16.768 0.308 1.00 68.50 93 ALA A O 1
ATOM 729 N N . PHE A 1 94 ? 5.066 15.905 0.058 1.00 69.38 94 PHE A N 1
ATOM 730 C CA . PHE A 1 94 ? 5.084 15.883 -1.403 1.00 69.38 94 PHE A CA 1
ATOM 731 C C . PHE A 1 94 ? 5.262 17.286 -2.002 1.00 69.38 94 PHE A C 1
ATOM 733 O O . PHE A 1 94 ? 6.166 17.501 -2.808 1.00 69.38 94 PHE A O 1
ATOM 740 N N . LEU A 1 95 ? 4.453 18.256 -1.567 1.00 71.38 95 LEU A N 1
ATOM 741 C CA . LEU A 1 95 ? 4.523 19.641 -2.040 1.00 71.38 95 LEU A CA 1
ATOM 742 C C . LEU A 1 95 ? 5.897 20.270 -1.763 1.00 71.38 95 LEU A C 1
ATOM 744 O O . LEU A 1 95 ? 6.478 20.892 -2.648 1.00 71.38 95 LEU A O 1
ATOM 748 N N . ARG A 1 96 ? 6.479 20.030 -0.583 1.00 72.12 96 ARG A N 1
ATOM 749 C CA . ARG A 1 96 ? 7.848 20.468 -0.265 1.00 72.12 96 ARG A CA 1
ATOM 750 C C . ARG A 1 96 ? 8.890 19.851 -1.202 1.00 72.12 96 ARG A C 1
ATOM 752 O O . ARG A 1 96 ? 9.840 20.536 -1.570 1.00 72.12 96 ARG A O 1
ATOM 759 N N . GLY A 1 97 ? 8.705 18.599 -1.625 1.00 64.12 97 GLY A N 1
ATOM 760 C CA . GLY A 1 97 ? 9.539 17.955 -2.649 1.00 64.12 97 GLY A CA 1
ATOM 761 C C . GLY A 1 97 ? 9.509 18.683 -3.998 1.00 64.12 97 GLY A C 1
ATOM 762 O O . GLY A 1 97 ? 10.538 18.785 -4.667 1.00 64.12 97 GLY A O 1
ATOM 763 N N . LEU A 1 98 ? 8.363 19.279 -4.344 1.00 65.25 98 LEU A N 1
ATOM 764 C CA . LEU A 1 98 ? 8.193 20.143 -5.517 1.00 65.25 98 LEU A CA 1
ATOM 765 C C . LEU A 1 98 ? 8.731 21.573 -5.322 1.00 65.25 98 LEU A C 1
ATOM 767 O O . LEU A 1 98 ? 8.709 22.364 -6.260 1.00 65.25 98 LEU A O 1
ATOM 771 N N . GLY A 1 99 ? 9.226 21.919 -4.130 1.00 68.12 99 GLY A N 1
ATOM 772 C CA . GLY A 1 99 ? 9.649 23.280 -3.788 1.00 68.12 99 GLY A CA 1
ATOM 773 C C . GLY A 1 99 ? 8.501 24.209 -3.380 1.00 68.12 99 GLY A C 1
ATOM 774 O O . GLY A 1 99 ? 8.731 25.403 -3.194 1.00 68.12 99 GLY A O 1
ATOM 775 N N . GLU A 1 100 ? 7.290 23.678 -3.206 1.00 73.44 100 GLU A N 1
ATOM 776 C CA . GLU A 1 100 ? 6.125 24.430 -2.745 1.00 73.44 100 GLU A CA 1
ATOM 777 C C . GLU A 1 100 ? 6.119 24.569 -1.217 1.00 73.44 100 GLU A C 1
ATOM 779 O O . GLU A 1 100 ? 6.538 23.677 -0.470 1.00 73.44 100 GLU A O 1
ATOM 784 N N . HIS A 1 101 ? 5.595 25.692 -0.725 1.00 76.06 101 HIS A N 1
ATOM 785 C CA . HIS A 1 101 ? 5.404 25.886 0.708 1.00 76.06 101 HIS A CA 1
ATOM 786 C C . HIS A 1 101 ? 4.124 25.181 1.172 1.00 76.06 101 HIS A C 1
ATOM 788 O O . HIS A 1 101 ? 3.024 25.544 0.758 1.00 76.06 101 HIS A O 1
ATOM 794 N N . ALA A 1 102 ? 4.246 24.236 2.106 1.00 74.81 102 ALA A N 1
ATOM 795 C CA . ALA A 1 102 ? 3.104 23.520 2.666 1.00 74.81 102 ALA A CA 1
ATOM 796 C C . ALA A 1 102 ? 3.199 23.367 4.190 1.00 74.81 102 ALA A C 1
ATOM 798 O O . ALA A 1 102 ? 4.278 23.134 4.740 1.00 74.81 102 ALA A O 1
ATOM 799 N N . VAL A 1 103 ? 2.046 23.500 4.852 1.00 75.25 103 VAL A N 1
ATOM 800 C CA . VAL A 1 103 ? 1.891 23.415 6.311 1.00 75.25 103 VAL A CA 1
ATOM 801 C C . VAL A 1 103 ? 1.297 22.062 6.671 1.00 75.25 103 VAL A C 1
ATOM 803 O O . VAL A 1 103 ? 0.305 21.652 6.069 1.00 75.25 103 VAL A O 1
ATOM 806 N N . ASP A 1 104 ? 1.890 21.402 7.662 1.00 74.31 104 ASP A N 1
ATOM 807 C CA . ASP A 1 104 ? 1.393 20.131 8.182 1.00 74.31 104 ASP A CA 1
ATOM 808 C C . ASP A 1 104 ? 0.043 20.337 8.878 1.00 74.31 104 ASP A C 1
ATOM 810 O O . ASP A 1 104 ? -0.134 21.269 9.669 1.00 74.31 104 ASP A O 1
ATOM 814 N N . ARG A 1 105 ? -0.921 19.464 8.579 1.00 71.06 105 ARG A N 1
ATOM 815 C CA . ARG A 1 105 ? -2.267 19.513 9.159 1.00 71.06 105 ARG A CA 1
ATOM 816 C C . ARG A 1 105 ? -2.569 18.217 9.880 1.00 71.06 105 ARG A C 1
ATOM 818 O O . ARG A 1 105 ? -3.211 17.329 9.331 1.00 71.06 105 ARG A O 1
ATOM 825 N N . GLY A 1 106 ? -2.048 18.118 11.098 1.00 70.44 106 GLY A N 1
ATOM 826 C CA . GLY A 1 106 ? -2.300 16.961 11.937 1.00 70.44 106 GLY A CA 1
ATOM 827 C C . GLY A 1 106 ? -3.701 16.978 12.548 1.00 70.44 106 GLY A C 1
ATOM 828 O O . GLY A 1 106 ? -4.217 18.048 12.874 1.00 70.44 106 GLY A O 1
ATOM 829 N N . LEU A 1 107 ? -4.291 15.799 12.735 1.00 73.44 107 LEU A N 1
ATOM 830 C CA . LEU A 1 107 ? -5.505 15.606 13.534 1.00 73.44 107 LEU A CA 1
ATOM 831 C C . LEU A 1 107 ? -5.182 14.763 14.772 1.00 73.44 107 LEU A C 1
ATOM 833 O O . LEU A 1 107 ? -4.398 13.817 14.702 1.00 73.44 107 LEU A O 1
ATOM 837 N N . GLU A 1 108 ? -5.810 15.087 15.900 1.00 76.62 108 GLU A N 1
ATOM 838 C CA . GLU A 1 108 ? -5.783 14.251 17.105 1.00 76.62 108 GLU A CA 1
ATOM 839 C C . GLU A 1 108 ? -6.956 13.265 17.091 1.00 76.62 108 GLU A C 1
ATOM 841 O O . GLU A 1 108 ? -8.073 13.630 16.712 1.00 76.62 108 GLU A O 1
ATOM 846 N N . TRP A 1 109 ? -6.700 12.013 17.475 1.00 80.31 109 TRP A N 1
ATOM 847 C CA . TRP A 1 109 ? -7.690 10.933 17.496 1.00 80.31 109 TRP A CA 1
ATOM 848 C C . TRP A 1 109 ? -7.167 9.718 18.291 1.00 80.31 109 TRP A C 1
ATOM 850 O O . TRP A 1 109 ? -5.970 9.626 18.575 1.00 80.31 109 TRP A O 1
ATOM 860 N N . GLU A 1 110 ? -8.065 8.794 18.646 1.00 79.38 110 GLU A N 1
ATOM 861 C CA . GLU A 1 110 ? -7.764 7.556 19.384 1.00 79.38 110 GLU A CA 1
ATOM 862 C C . GLU A 1 110 ? -7.992 6.312 18.513 1.00 79.38 110 GLU A C 1
ATOM 864 O O . GLU A 1 110 ? -8.844 6.310 17.625 1.00 79.38 110 GLU A O 1
ATOM 869 N N . ALA A 1 111 ? -7.200 5.261 18.739 1.00 80.75 111 ALA A N 1
ATOM 870 C CA . ALA A 1 111 ? -7.328 4.014 17.993 1.00 80.75 111 ALA A CA 1
ATOM 871 C C . ALA A 1 111 ? -8.593 3.246 18.395 1.00 80.75 111 ALA A C 1
ATOM 873 O O . ALA A 1 111 ? -8.863 3.052 19.580 1.00 80.75 111 ALA A O 1
ATOM 874 N N . ASP A 1 112 ? -9.308 2.737 17.394 1.00 82.44 112 ASP A N 1
ATOM 875 C CA . ASP A 1 112 ? -10.594 2.055 17.583 1.00 82.44 112 ASP A CA 1
ATOM 876 C C . ASP A 1 112 ? -10.500 0.536 17.364 1.00 82.44 112 ASP A C 1
ATOM 878 O O . ASP A 1 112 ? -11.473 -0.193 17.568 1.00 82.44 112 ASP A O 1
ATOM 882 N N . ALA A 1 113 ? -9.345 0.039 16.913 1.00 86.88 113 ALA A N 1
ATOM 883 C CA . ALA A 1 113 ? -9.110 -1.364 16.599 1.00 86.88 113 ALA A CA 1
ATOM 884 C C . ALA A 1 113 ? -7.733 -1.836 17.105 1.00 86.88 113 ALA A C 1
ATOM 886 O O . ALA A 1 113 ? -6.865 -1.018 17.414 1.00 86.88 113 ALA A O 1
ATOM 887 N N . PRO A 1 114 ? -7.499 -3.162 17.190 1.00 90.50 114 PRO A N 1
ATOM 888 C CA . PRO A 1 114 ? -6.203 -3.684 17.596 1.00 90.50 114 PRO A CA 1
ATOM 889 C C . PRO A 1 114 ? -5.089 -3.235 16.648 1.00 90.50 114 PRO A C 1
ATOM 891 O O . PRO A 1 114 ? -5.236 -3.289 15.421 1.00 90.50 114 PRO A O 1
ATOM 894 N N . GLU A 1 115 ? -3.957 -2.855 17.232 1.00 92.00 115 GLU A N 1
ATOM 895 C CA . GLU A 1 115 ? -2.742 -2.478 16.514 1.00 92.00 115 GLU A CA 1
ATOM 896 C C . GLU A 1 115 ? -2.296 -3.591 15.557 1.00 92.00 115 GLU A C 1
ATOM 898 O O . GLU A 1 115 ? -2.392 -4.788 15.862 1.00 92.00 115 GLU A O 1
ATOM 903 N N . VAL A 1 116 ? -1.819 -3.210 14.374 1.00 92.19 116 VAL A N 1
ATOM 904 C CA . VAL A 1 116 ? -1.210 -4.152 13.432 1.00 92.19 116 VAL A CA 1
ATOM 905 C C . VAL A 1 116 ? 0.229 -4.395 13.868 1.00 92.19 116 VAL A C 1
ATOM 907 O O . VAL A 1 116 ? 1.016 -3.463 13.962 1.00 92.19 116 VAL A O 1
ATOM 910 N N . THR A 1 117 ? 0.585 -5.654 14.116 1.00 94.00 117 THR A N 1
ATOM 911 C CA . THR A 1 117 ? 1.935 -6.046 14.546 1.00 94.00 117 THR A CA 1
ATOM 912 C C . THR A 1 117 ? 2.497 -7.125 13.628 1.00 94.00 117 THR A C 1
ATOM 914 O O . THR A 1 117 ? 1.740 -7.875 13.006 1.00 94.00 117 THR A O 1
ATOM 917 N N . TYR A 1 118 ? 3.827 -7.255 13.573 1.00 93.69 118 TYR A N 1
ATOM 918 C CA . TYR A 1 118 ? 4.475 -8.352 12.844 1.00 93.69 118 TYR A CA 1
ATOM 919 C C . TYR A 1 118 ? 3.973 -9.729 13.302 1.00 93.69 118 TYR A C 1
ATOM 921 O O . TYR A 1 118 ? 3.762 -10.600 12.465 1.00 93.69 118 TYR A O 1
ATOM 929 N N . GLY A 1 119 ? 3.693 -9.902 14.600 1.00 94.00 119 GLY A N 1
ATOM 930 C CA . GLY A 1 119 ? 3.105 -11.132 15.139 1.00 94.00 119 GLY A CA 1
ATOM 931 C C . GLY A 1 119 ? 1.730 -11.445 14.546 1.00 94.00 119 GLY A C 1
ATOM 932 O O . GLY A 1 119 ? 1.522 -12.547 14.052 1.00 94.00 119 GLY A O 1
ATOM 933 N N . ARG A 1 120 ? 0.818 -10.461 14.483 1.00 94.50 120 ARG A N 1
ATOM 934 C CA . ARG A 1 120 ? -0.514 -10.654 13.872 1.00 94.50 120 ARG A CA 1
ATOM 935 C C . ARG A 1 120 ? -0.434 -10.994 12.384 1.00 94.50 120 ARG A C 1
ATOM 937 O O . ARG A 1 120 ? -1.212 -11.813 11.899 1.00 94.50 120 ARG A O 1
ATOM 944 N N . VAL A 1 121 ? 0.499 -10.375 11.657 1.00 94.81 121 VAL A N 1
ATOM 945 C CA . VAL A 1 121 ? 0.738 -10.693 10.240 1.00 94.81 121 VAL A CA 1
ATOM 946 C C . VAL A 1 121 ? 1.300 -12.109 10.099 1.00 94.81 121 VAL A C 1
ATOM 948 O O . VAL A 1 121 ? 0.813 -12.876 9.271 1.00 94.81 121 VAL A O 1
ATOM 951 N N . ALA A 1 122 ? 2.268 -12.496 10.933 1.00 93.69 122 ALA A N 1
ATOM 952 C CA . ALA A 1 122 ? 2.837 -13.839 10.922 1.00 93.69 122 ALA A CA 1
ATOM 953 C C . ALA A 1 122 ? 1.789 -14.917 11.242 1.00 93.69 122 ALA A C 1
ATOM 955 O O . ALA A 1 122 ? 1.694 -15.906 10.516 1.00 93.69 122 ALA A O 1
ATOM 956 N N . ASP A 1 123 ? 0.937 -14.692 12.245 1.00 93.69 123 ASP A N 1
ATOM 957 C CA . ASP A 1 123 ? -0.165 -15.592 12.600 1.00 93.69 123 ASP A CA 1
ATOM 958 C C . ASP A 1 123 ? -1.143 -15.782 11.433 1.00 93.69 123 ASP A C 1
ATOM 960 O O . ASP A 1 123 ? -1.589 -16.899 11.157 1.00 93.69 123 ASP A O 1
ATOM 964 N N . TRP A 1 124 ? -1.449 -14.707 10.698 1.00 94.94 124 TRP A N 1
ATOM 965 C CA . TRP A 1 124 ? -2.316 -14.769 9.521 1.00 94.94 124 TRP A CA 1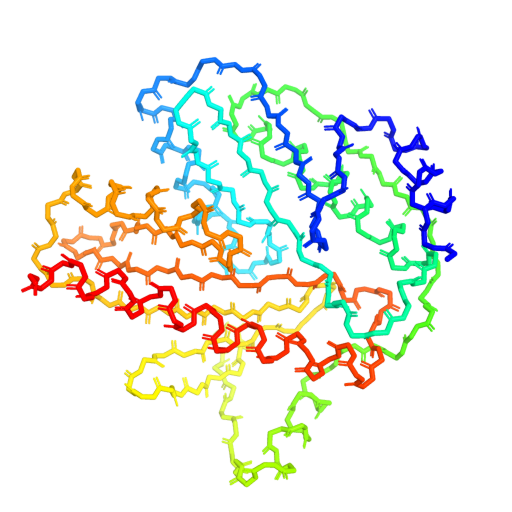
ATOM 966 C C . TRP A 1 124 ? -1.762 -15.710 8.440 1.00 94.94 124 TRP A C 1
ATOM 968 O O . TRP A 1 124 ? -2.510 -16.493 7.839 1.00 94.94 124 TRP A O 1
ATOM 978 N N . PHE A 1 125 ? -0.452 -15.657 8.199 1.00 93.62 125 PHE A N 1
ATOM 979 C CA . PHE A 1 125 ? 0.243 -16.520 7.243 1.00 93.62 125 PHE A CA 1
ATOM 980 C C . PHE A 1 125 ? 0.397 -17.956 7.764 1.00 93.62 125 PHE A C 1
ATOM 982 O O . PHE A 1 125 ? 0.171 -18.906 7.008 1.00 93.62 125 PHE A O 1
ATOM 989 N N . ALA A 1 126 ? 0.678 -18.131 9.057 1.00 93.50 126 ALA A N 1
ATOM 990 C CA . ALA A 1 126 ? 0.770 -19.438 9.706 1.00 93.50 126 ALA A CA 1
ATOM 991 C C . ALA A 1 126 ? -0.549 -20.220 9.609 1.00 93.50 126 ALA A C 1
ATOM 993 O O . ALA A 1 126 ? -0.551 -21.402 9.264 1.00 93.50 126 ALA A O 1
ATOM 994 N N . GLN A 1 127 ? -1.691 -19.545 9.785 1.00 94.06 127 GLN A N 1
ATOM 995 C CA . GLN A 1 127 ? -3.028 -20.126 9.574 1.00 94.06 127 GLN A CA 1
ATOM 996 C C . GLN A 1 127 ? -3.254 -20.649 8.143 1.00 94.06 127 GLN A C 1
ATOM 998 O O . GLN A 1 127 ? -4.166 -21.442 7.913 1.00 94.06 127 GLN A O 1
ATOM 1003 N N . ARG A 1 128 ? -2.438 -20.214 7.175 1.00 92.19 128 ARG A N 1
ATOM 1004 C CA . ARG A 1 128 ? -2.488 -20.609 5.757 1.00 92.19 128 ARG A CA 1
ATOM 1005 C C . ARG A 1 128 ? -1.336 -21.534 5.356 1.00 92.19 128 ARG A C 1
ATOM 1007 O O . ARG A 1 128 ? -1.152 -21.795 4.171 1.00 92.19 128 ARG A O 1
ATOM 1014 N N . GLY A 1 129 ? -0.594 -22.061 6.331 1.00 91.56 129 GLY A N 1
ATOM 1015 C CA . GLY A 1 129 ? 0.455 -23.056 6.112 1.00 91.56 129 GLY A CA 1
ATOM 1016 C C . GLY A 1 129 ? 1.826 -22.484 5.752 1.00 91.56 129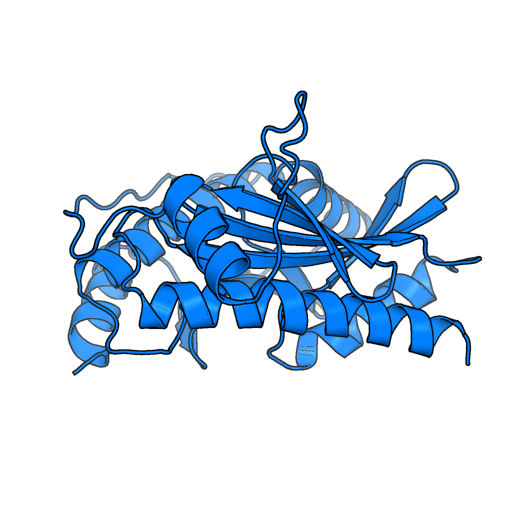 GLY A C 1
ATOM 1017 O O . GLY A 1 129 ? 2.709 -23.253 5.382 1.00 91.56 129 GLY A O 1
ATOM 1018 N N . VAL A 1 130 ? 2.032 -21.170 5.869 1.00 89.88 130 VAL A N 1
ATOM 1019 C CA . VAL A 1 130 ? 3.368 -20.570 5.753 1.00 89.88 130 VAL A CA 1
ATOM 1020 C C . VAL A 1 130 ? 4.056 -20.687 7.109 1.00 89.88 130 VAL A C 1
ATOM 1022 O O . VAL A 1 130 ? 3.677 -20.014 8.063 1.00 89.88 130 VAL A O 1
ATOM 1025 N N . SER A 1 131 ? 5.027 -21.593 7.209 1.00 81.38 131 SER A N 1
ATOM 1026 C CA . SER A 1 131 ? 5.682 -21.940 8.477 1.00 81.38 131 SER A CA 1
ATOM 1027 C C . SER A 1 131 ? 6.736 -20.933 8.927 1.00 81.38 131 SER A C 1
ATOM 1029 O O . SER A 1 131 ? 6.985 -20.819 10.122 1.00 81.38 131 SER A O 1
ATOM 1031 N N . GLU A 1 132 ? 7.359 -20.220 7.987 1.00 82.56 132 GLU A N 1
ATOM 1032 C CA . GLU A 1 132 ? 8.415 -19.250 8.268 1.00 82.56 132 GLU A CA 1
ATOM 1033 C C . GLU A 1 132 ? 8.224 -18.002 7.407 1.00 82.56 132 GLU A C 1
ATOM 1035 O O . GLU A 1 132 ? 8.004 -18.087 6.198 1.00 82.56 132 GLU A O 1
ATOM 1040 N N . LEU A 1 133 ? 8.316 -16.843 8.056 1.00 88.94 133 LEU A N 1
ATOM 1041 C CA . LEU A 1 133 ? 8.367 -15.532 7.424 1.00 88.94 133 LEU A CA 1
ATOM 1042 C C . LEU A 1 133 ? 9.668 -14.873 7.869 1.00 88.94 133 LEU A C 1
ATOM 1044 O O . LEU A 1 133 ? 9.708 -14.314 8.969 1.00 88.94 133 LEU A O 1
ATOM 1048 N N . PRO A 1 134 ? 10.748 -14.996 7.081 1.00 90.50 134 PRO A N 1
ATOM 1049 C CA . PRO A 1 134 ? 12.000 -14.353 7.426 1.00 90.50 134 PRO A CA 1
ATOM 1050 C C . PRO A 1 134 ? 11.796 -12.839 7.461 1.00 90.50 134 PRO A C 1
ATOM 1052 O O . PRO A 1 134 ? 11.092 -12.271 6.625 1.00 90.50 134 PRO A O 1
ATOM 1055 N N . GLN A 1 135 ? 12.417 -12.205 8.447 1.00 90.94 135 GLN A N 1
ATOM 1056 C CA . GLN A 1 135 ? 12.487 -10.759 8.540 1.00 90.94 135 GLN A CA 1
ATOM 1057 C C . GLN A 1 135 ? 13.866 -10.325 8.054 1.00 90.94 135 GLN A C 1
ATOM 1059 O O . GLN A 1 135 ? 14.877 -10.862 8.507 1.00 90.94 135 GLN A O 1
ATOM 1064 N N . ASP A 1 136 ? 13.904 -9.392 7.115 1.00 86.38 136 ASP A N 1
ATOM 1065 C CA . ASP A 1 136 ? 15.149 -8.808 6.642 1.00 86.38 136 ASP A CA 1
ATOM 1066 C C . ASP A 1 136 ? 15.770 -7.933 7.742 1.00 86.38 136 ASP A C 1
ATOM 1068 O O . ASP A 1 136 ? 15.097 -7.085 8.330 1.00 86.38 136 ASP A O 1
ATOM 1072 N N . GLU A 1 137 ? 17.048 -8.159 8.052 1.00 83.81 137 GLU A N 1
ATOM 1073 C CA . GLU A 1 137 ? 17.725 -7.495 9.175 1.00 83.81 137 GLU A CA 1
ATOM 1074 C C . GLU A 1 137 ? 17.958 -5.998 8.927 1.00 83.81 137 GLU A C 1
ATOM 1076 O O . GLU A 1 137 ? 18.011 -5.218 9.878 1.00 83.81 137 GLU A O 1
ATOM 1081 N N . GLU A 1 138 ? 18.096 -5.586 7.663 1.00 80.12 138 GLU A N 1
ATOM 1082 C CA . GLU A 1 138 ? 18.376 -4.198 7.290 1.00 80.12 138 GLU A CA 1
ATOM 1083 C C . GLU A 1 138 ? 17.101 -3.347 7.291 1.00 80.12 138 GLU A C 1
ATOM 1085 O O . GLU A 1 138 ? 17.071 -2.241 7.831 1.00 80.12 138 GLU A O 1
ATOM 1090 N N . THR A 1 139 ? 16.035 -3.866 6.691 1.00 78.44 139 THR A N 1
ATOM 1091 C CA . THR A 1 139 ? 14.778 -3.138 6.482 1.00 78.44 139 THR A CA 1
ATOM 1092 C C . THR A 1 139 ? 13.725 -3.438 7.540 1.00 78.44 139 THR A C 1
ATOM 1094 O O . THR A 1 139 ? 12.744 -2.700 7.654 1.00 78.44 139 THR A O 1
ATOM 1097 N N . GLY A 1 140 ? 13.886 -4.524 8.298 1.00 85.31 140 GLY A N 1
ATOM 1098 C CA . GLY A 1 140 ? 12.884 -5.023 9.233 1.00 85.31 140 GLY A CA 1
ATOM 1099 C C . GLY A 1 140 ? 11.610 -5.535 8.555 1.00 85.31 140 GLY A C 1
ATOM 1100 O O . GLY A 1 140 ? 10.635 -5.800 9.254 1.00 85.31 140 GLY A O 1
ATOM 1101 N N . ALA A 1 141 ? 11.570 -5.659 7.227 1.00 88.62 141 ALA A N 1
ATOM 1102 C CA . ALA A 1 141 ? 10.397 -6.149 6.512 1.00 88.62 141 ALA A CA 1
ATOM 1103 C C . ALA A 1 141 ? 10.276 -7.673 6.627 1.00 88.62 141 ALA A C 1
ATOM 1105 O O . ALA A 1 141 ? 11.280 -8.379 6.654 1.00 88.62 141 ALA A O 1
ATOM 1106 N N . LEU A 1 142 ? 9.048 -8.197 6.648 1.00 91.81 142 LEU A N 1
ATOM 1107 C CA . LEU A 1 142 ? 8.827 -9.620 6.391 1.00 91.81 142 LEU A CA 1
ATOM 1108 C C . LEU A 1 142 ? 8.967 -9.865 4.891 1.00 91.81 142 LEU A C 1
ATOM 1110 O O . LEU A 1 142 ? 8.268 -9.233 4.097 1.00 91.81 142 LEU A O 1
ATOM 1114 N N . CYS A 1 143 ? 9.824 -10.805 4.517 1.00 90.62 143 CYS A N 1
ATOM 1115 C CA . CYS A 1 143 ? 10.122 -11.113 3.127 1.00 90.62 143 CYS A CA 1
ATOM 1116 C C . CYS A 1 143 ? 9.548 -12.478 2.753 1.00 90.62 143 CYS A C 1
ATOM 1118 O O . CYS A 1 143 ? 9.797 -13.491 3.407 1.00 90.62 143 CYS A O 1
ATOM 1120 N N . LEU A 1 144 ? 8.798 -12.525 1.657 1.00 90.62 144 LEU A N 1
ATOM 1121 C CA . LEU A 1 144 ? 8.348 -13.770 1.043 1.00 90.62 144 LEU A CA 1
ATOM 1122 C C . LEU A 1 144 ? 8.409 -13.668 -0.485 1.00 90.62 144 LEU A C 1
ATOM 1124 O O . LEU A 1 144 ? 8.709 -12.621 -1.055 1.00 90.62 144 LEU A O 1
ATOM 1128 N N . ALA A 1 145 ? 8.103 -14.769 -1.164 1.00 87.69 145 ALA A N 1
ATOM 1129 C CA . ALA A 1 145 ? 7.962 -14.786 -2.611 1.00 87.69 145 ALA A CA 1
ATOM 1130 C C . ALA A 1 145 ? 6.599 -15.351 -3.007 1.00 87.69 145 ALA A C 1
ATOM 1132 O O . ALA A 1 145 ? 6.162 -16.376 -2.484 1.00 87.69 145 ALA A O 1
ATOM 1133 N N . MET A 1 146 ? 5.954 -14.710 -3.979 1.00 83.06 146 MET A N 1
ATOM 1134 C CA . MET A 1 146 ? 4.747 -15.219 -4.623 1.00 83.06 146 MET A CA 1
ATOM 1135 C C . MET A 1 146 ? 4.982 -15.421 -6.109 1.00 83.06 146 MET A C 1
ATOM 1137 O O . MET A 1 146 ? 5.303 -14.478 -6.828 1.00 83.06 146 MET A O 1
ATOM 1141 N N . ASP A 1 147 ? 4.836 -16.665 -6.568 1.00 81.00 147 ASP A N 1
ATOM 1142 C CA . ASP A 1 147 ? 5.113 -17.073 -7.951 1.00 81.00 147 ASP A CA 1
ATOM 1143 C C . ASP A 1 147 ? 6.500 -16.606 -8.442 1.00 81.00 147 ASP A C 1
ATOM 1145 O O . ASP A 1 147 ? 6.667 -16.159 -9.576 1.00 81.00 147 ASP A O 1
ATOM 1149 N N . GLY A 1 148 ? 7.501 -16.650 -7.554 1.00 81.25 148 GLY A N 1
ATOM 1150 C CA . GLY A 1 148 ? 8.868 -16.195 -7.831 1.00 81.25 148 GLY A CA 1
ATOM 1151 C C . GLY A 1 148 ? 9.069 -14.674 -7.816 1.00 81.25 148 GLY A C 1
ATOM 1152 O O . GLY A 1 148 ? 10.170 -14.221 -8.112 1.00 81.25 148 GLY A O 1
ATOM 1153 N N . THR A 1 149 ? 8.047 -13.887 -7.466 1.00 85.06 149 THR A N 1
ATOM 1154 C CA . THR A 1 149 ? 8.152 -12.428 -7.316 1.00 85.06 149 THR A CA 1
ATOM 1155 C C . THR A 1 149 ? 8.347 -12.060 -5.839 1.00 85.06 149 THR A C 1
ATOM 1157 O O . THR A 1 149 ? 7.509 -12.462 -5.026 1.00 85.06 149 THR A O 1
ATOM 1160 N N . PRO A 1 150 ? 9.414 -11.323 -5.479 1.00 88.31 150 PRO A N 1
ATOM 1161 C CA . PRO A 1 150 ? 9.635 -10.832 -4.119 1.00 88.31 150 PRO A CA 1
ATOM 1162 C C . PRO A 1 150 ? 8.496 -9.944 -3.611 1.00 88.31 150 PRO A C 1
ATOM 1164 O O . PRO A 1 150 ? 8.025 -9.054 -4.323 1.00 88.31 150 PRO A O 1
ATOM 1167 N N . VAL A 1 151 ? 8.076 -10.189 -2.373 1.00 90.38 151 VAL A N 1
ATOM 1168 C CA . VAL A 1 151 ? 7.062 -9.422 -1.648 1.00 90.38 151 VAL A CA 1
ATOM 1169 C C . VAL A 1 151 ? 7.645 -9.050 -0.287 1.00 90.38 151 VAL A C 1
ATOM 1171 O O . VAL A 1 151 ? 7.983 -9.932 0.504 1.00 90.38 151 VAL A O 1
ATOM 1174 N N . ASP A 1 152 ? 7.691 -7.754 -0.010 1.00 91.38 152 ASP A N 1
ATOM 1175 C CA . ASP A 1 152 ? 8.138 -7.191 1.260 1.00 91.38 152 ASP A CA 1
ATOM 1176 C C . ASP A 1 152 ? 6.935 -6.610 2.004 1.00 91.38 152 ASP A C 1
ATOM 1178 O O . ASP A 1 152 ? 6.151 -5.841 1.439 1.00 91.38 152 ASP A O 1
ATOM 1182 N N . ILE A 1 153 ? 6.778 -6.968 3.277 1.00 91.31 153 ILE A N 1
ATOM 1183 C CA . ILE A 1 153 ? 5.695 -6.484 4.136 1.00 91.31 153 ILE A CA 1
ATOM 1184 C C . ILE A 1 153 ? 6.289 -5.690 5.293 1.00 91.31 153 ILE A C 1
ATOM 1186 O O . ILE A 1 153 ? 7.069 -6.214 6.087 1.00 91.31 153 ILE A O 1
ATOM 1190 N N . GLN A 1 154 ? 5.868 -4.437 5.417 1.00 91.12 154 GLN A N 1
ATOM 1191 C CA . GLN A 1 154 ? 6.238 -3.551 6.513 1.00 91.12 154 GLN A CA 1
ATOM 1192 C C . GLN A 1 154 ? 5.032 -3.260 7.400 1.00 91.12 154 GLN A C 1
ATOM 1194 O O . GLN A 1 154 ? 3.917 -3.031 6.922 1.00 91.12 154 GLN A O 1
ATOM 1199 N N . VAL A 1 155 ? 5.285 -3.245 8.706 1.00 89.19 155 VAL A N 1
ATOM 1200 C CA . VAL A 1 155 ? 4.287 -2.952 9.733 1.00 89.19 155 VAL A CA 1
ATOM 1201 C C . VAL A 1 155 ? 4.732 -1.738 10.547 1.00 89.19 155 VAL A C 1
ATOM 1203 O O . VAL A 1 155 ? 5.871 -1.676 11.005 1.00 89.19 155 VAL A O 1
ATOM 1206 N N . GLY A 1 156 ? 3.820 -0.785 10.730 1.00 85.75 156 GLY A N 1
ATOM 1207 C CA . GLY A 1 156 ? 3.992 0.426 11.531 1.00 85.75 156 GLY A CA 1
ATOM 1208 C C . GLY A 1 156 ? 2.679 1.210 11.593 1.00 85.75 156 GLY A C 1
ATOM 1209 O O . GLY A 1 156 ? 1.607 0.620 11.476 1.00 85.75 156 GLY A O 1
ATOM 1210 N N . GLU A 1 157 ? 2.752 2.543 11.695 1.00 80.25 157 GLU A N 1
ATOM 1211 C CA . GLU A 1 157 ? 1.565 3.419 11.588 1.00 80.25 157 GLU A CA 1
ATOM 1212 C C . GLU A 1 157 ? 0.810 3.213 10.263 1.00 80.25 157 GLU A C 1
ATOM 1214 O O . GLU A 1 157 ? -0.397 3.400 10.176 1.00 80.25 157 GLU A O 1
ATOM 1219 N N . THR A 1 158 ? 1.501 2.746 9.228 1.00 81.19 158 THR A N 1
ATOM 1220 C CA . THR A 1 158 ? 0.889 2.268 7.990 1.00 81.19 158 THR A CA 1
ATOM 1221 C C . THR A 1 158 ? 1.299 0.819 7.778 1.00 81.19 158 THR A C 1
ATOM 1223 O O . THR A 1 158 ? 2.464 0.454 7.940 1.00 81.19 158 THR A O 1
ATOM 1226 N N . PHE A 1 159 ? 0.337 -0.008 7.389 1.00 87.69 159 PHE A N 1
ATOM 1227 C CA . PHE A 1 159 ? 0.592 -1.347 6.883 1.00 87.69 159 PHE A CA 1
ATOM 1228 C C . PHE A 1 159 ? 0.925 -1.249 5.393 1.00 87.69 159 PHE A C 1
ATOM 1230 O O . PHE A 1 159 ? 0.136 -0.706 4.619 1.00 87.69 159 PHE A O 1
ATOM 1237 N N . SER A 1 160 ? 2.080 -1.767 4.982 1.00 87.81 160 SER A N 1
ATOM 1238 C CA . SER A 1 160 ? 2.559 -1.654 3.604 1.00 87.81 160 SER A CA 1
ATOM 1239 C C . SER A 1 160 ? 2.968 -3.012 3.054 1.00 87.81 160 SER A C 1
ATOM 1241 O O . SER A 1 160 ? 3.664 -3.782 3.714 1.00 87.81 160 SER A O 1
ATOM 1243 N N . VAL A 1 161 ? 2.556 -3.285 1.819 1.00 89.38 161 VAL A N 1
ATOM 1244 C CA . VAL A 1 161 ? 3.025 -4.423 1.028 1.00 89.38 161 VAL A CA 1
ATOM 1245 C C . VAL A 1 161 ? 3.627 -3.888 -0.256 1.00 89.38 161 VAL A C 1
ATOM 1247 O O . VAL A 1 161 ? 2.954 -3.209 -1.034 1.00 89.38 161 VAL A O 1
ATOM 1250 N N . GLN A 1 162 ? 4.887 -4.218 -0.494 1.00 89.12 162 GLN A N 1
ATOM 1251 C CA . GLN A 1 162 ? 5.605 -3.897 -1.712 1.00 89.12 162 GLN A CA 1
ATOM 1252 C C . GLN A 1 162 ? 5.884 -5.177 -2.485 1.00 89.12 162 GLN A C 1
ATOM 1254 O O . GLN A 1 162 ? 6.373 -6.156 -1.937 1.00 89.12 162 GLN A O 1
ATOM 1259 N N . VAL A 1 163 ? 5.618 -5.145 -3.784 1.00 89.88 163 VAL A N 1
ATOM 1260 C CA . VAL A 1 163 ? 6.024 -6.195 -4.712 1.00 89.88 163 VAL A CA 1
ATOM 1261 C C . VAL A 1 163 ? 6.929 -5.569 -5.751 1.00 89.88 163 VAL A C 1
ATOM 1263 O O . VAL A 1 163 ? 6.575 -4.548 -6.345 1.00 89.88 163 VAL A O 1
ATOM 1266 N N . SER A 1 164 ? 8.099 -6.163 -5.960 1.00 88.06 164 SER A N 1
ATOM 1267 C CA . SER A 1 164 ? 9.091 -5.635 -6.892 1.00 88.06 164 SER A CA 1
ATOM 1268 C C . SER A 1 164 ? 9.631 -6.713 -7.825 1.00 88.06 164 SER A C 1
ATOM 1270 O O . SER A 1 164 ? 9.757 -7.878 -7.454 1.00 88.06 164 SER A O 1
ATOM 1272 N N . ALA A 1 165 ? 9.924 -6.335 -9.068 1.00 90.12 165 ALA A N 1
ATOM 1273 C CA . ALA A 1 165 ? 10.543 -7.222 -10.045 1.00 90.12 165 ALA A CA 1
ATOM 1274 C C . ALA A 1 165 ? 11.373 -6.448 -11.068 1.00 90.12 165 ALA A C 1
ATOM 1276 O O . ALA A 1 165 ? 11.035 -5.324 -11.435 1.00 90.12 165 ALA A O 1
ATOM 1277 N N . VAL A 1 166 ? 12.419 -7.083 -11.591 1.00 89.00 166 VAL A N 1
ATOM 1278 C CA . VAL A 1 166 ? 13.206 -6.533 -12.700 1.00 89.00 166 VAL A CA 1
ATOM 1279 C C . VAL A 1 166 ? 12.398 -6.604 -13.998 1.00 89.00 166 VAL A C 1
ATOM 1281 O O . VAL A 1 166 ? 11.847 -7.651 -14.345 1.00 89.00 166 VAL A O 1
ATOM 1284 N N . VAL A 1 167 ? 12.360 -5.495 -14.735 1.00 88.31 167 VAL A N 1
ATOM 1285 C CA . VAL A 1 167 ? 11.796 -5.406 -16.085 1.00 88.31 167 VAL A CA 1
ATOM 1286 C C . VAL A 1 167 ? 12.897 -5.751 -17.098 1.00 88.31 167 VAL A C 1
ATOM 1288 O O . VAL A 1 167 ? 13.902 -5.038 -17.153 1.00 88.31 167 VAL A O 1
ATOM 1291 N N . PRO A 1 168 ? 12.744 -6.819 -17.903 1.00 83.00 168 PRO A N 1
ATOM 1292 C CA . PRO A 1 168 ? 13.735 -7.180 -18.918 1.00 83.00 168 PRO A CA 1
ATOM 1293 C C . PRO A 1 168 ? 13.800 -6.120 -20.025 1.00 83.00 168 PRO A C 1
ATOM 1295 O O . PRO A 1 168 ? 12.760 -5.795 -20.582 1.00 83.00 168 PRO A O 1
ATOM 1298 N N . ASP A 1 169 ? 14.986 -5.603 -20.358 1.00 73.69 169 ASP A N 1
ATOM 1299 C CA . ASP A 1 169 ? 15.239 -4.753 -21.538 1.00 73.69 169 ASP A CA 1
ATOM 1300 C C . ASP A 1 169 ? 14.170 -3.660 -21.788 1.00 73.69 169 ASP A C 1
ATOM 1302 O O . ASP A 1 169 ? 13.548 -3.567 -22.847 1.00 73.69 169 ASP A O 1
ATOM 1306 N N . GLY A 1 170 ? 13.905 -2.846 -20.760 1.00 67.88 170 GLY A N 1
ATOM 1307 C CA . GLY A 1 170 ? 12.880 -1.798 -20.767 1.00 67.88 170 GLY A CA 1
ATOM 1308 C C . GLY A 1 170 ? 13.287 -0.509 -21.477 1.00 67.88 170 GLY A C 1
ATOM 1309 O O . GLY A 1 170 ? 14.119 0.239 -20.960 1.00 67.88 170 GLY A O 1
ATOM 1310 N N . ASP A 1 171 ? 12.635 -0.185 -22.599 1.00 78.69 171 ASP A N 1
ATOM 1311 C CA . ASP A 1 171 ? 12.589 1.198 -23.082 1.00 78.69 171 ASP A CA 1
ATOM 1312 C C . ASP A 1 171 ? 11.851 2.079 -22.046 1.00 78.69 171 ASP A C 1
ATOM 1314 O O . ASP A 1 171 ? 10.714 1.754 -21.680 1.00 78.69 171 ASP A O 1
ATOM 1318 N N . PRO A 1 172 ? 12.457 3.184 -21.562 1.00 72.50 172 PRO A N 1
ATOM 1319 C CA . PRO A 1 172 ? 11.864 4.044 -20.539 1.00 72.50 172 PRO A CA 1
ATOM 1320 C C . PRO A 1 172 ? 10.444 4.513 -20.861 1.00 72.50 172 PRO A C 1
ATOM 1322 O O . PRO A 1 172 ? 9.576 4.488 -19.988 1.00 72.50 172 PRO A O 1
ATOM 1325 N N . ALA A 1 173 ? 10.192 4.926 -22.107 1.00 73.81 173 ALA A N 1
ATOM 1326 C CA . ALA A 1 173 ? 8.890 5.454 -22.499 1.00 73.81 173 ALA A CA 1
ATOM 1327 C C . ALA A 1 173 ? 7.817 4.360 -22.451 1.00 73.81 173 ALA A C 1
ATOM 1329 O O . ALA A 1 173 ? 6.711 4.601 -21.971 1.00 73.81 173 ALA A O 1
ATOM 1330 N N . SER A 1 174 ? 8.166 3.144 -22.870 1.00 79.56 174 SER A N 1
ATOM 1331 C CA . SER A 1 174 ? 7.278 1.980 -22.835 1.00 79.56 174 SER A CA 1
ATOM 1332 C C . SER A 1 174 ? 6.930 1.560 -21.404 1.00 79.56 174 SER A C 1
ATOM 1334 O O . SER A 1 174 ? 5.755 1.385 -21.083 1.00 79.56 174 SER A O 1
ATOM 1336 N N . VAL A 1 175 ? 7.924 1.475 -20.511 1.00 80.00 175 VAL A N 1
ATOM 1337 C CA . VAL A 1 175 ? 7.699 1.133 -19.094 1.00 80.00 175 VAL A CA 1
ATOM 1338 C C . VAL A 1 175 ? 6.777 2.156 -18.428 1.00 80.00 175 VAL A C 1
ATOM 1340 O O . VAL A 1 175 ? 5.799 1.781 -17.784 1.00 80.00 175 VAL A O 1
ATOM 1343 N N . LEU A 1 176 ? 7.044 3.451 -18.621 1.00 76.25 176 LEU A N 1
ATOM 1344 C CA . LEU A 1 176 ? 6.212 4.519 -18.063 1.00 76.25 176 LEU A CA 1
ATOM 1345 C C . LEU A 1 176 ? 4.800 4.521 -18.661 1.00 76.25 176 LEU A C 1
ATOM 1347 O O . LEU A 1 176 ? 3.824 4.688 -17.930 1.00 76.25 176 LEU A O 1
ATOM 1351 N N . HIS A 1 177 ? 4.672 4.285 -19.969 1.00 78.44 177 HIS A N 1
ATOM 1352 C CA . HIS A 1 177 ? 3.377 4.181 -20.636 1.00 78.44 177 HIS A CA 1
ATOM 1353 C C . HIS A 1 177 ? 2.523 3.050 -20.050 1.00 78.44 177 HIS A C 1
ATOM 1355 O O . HIS A 1 177 ? 1.359 3.275 -19.712 1.00 78.44 177 HIS A O 1
ATOM 1361 N N . TYR A 1 178 ? 3.096 1.857 -19.867 1.00 84.62 178 TYR A N 1
ATOM 1362 C CA . TYR A 1 178 ? 2.375 0.724 -19.289 1.00 84.62 178 TYR A CA 1
ATOM 1363 C C . TYR A 1 178 ? 2.028 0.934 -17.817 1.00 84.62 178 TYR A C 1
ATOM 1365 O O . TYR A 1 178 ? 0.903 0.627 -17.427 1.00 84.62 178 TYR A O 1
ATOM 1373 N N . CYS A 1 179 ? 2.923 1.521 -17.016 1.00 80.69 179 CYS A N 1
ATOM 1374 C CA . CYS A 1 179 ? 2.594 1.916 -15.644 1.00 80.69 179 CYS A CA 1
ATOM 1375 C C . CYS A 1 179 ? 1.375 2.847 -15.613 1.00 80.69 179 CYS A C 1
ATOM 1377 O O . CYS A 1 179 ? 0.418 2.597 -14.882 1.00 80.69 179 CYS A O 1
ATOM 1379 N N . ASN A 1 180 ? 1.364 3.884 -16.457 1.00 75.94 180 ASN A N 1
ATOM 1380 C CA . ASN A 1 180 ? 0.250 4.831 -16.537 1.00 75.94 180 ASN A CA 1
ATOM 1381 C C . ASN A 1 180 ? -1.053 4.156 -16.973 1.00 75.94 180 ASN A C 1
ATOM 1383 O O . ASN A 1 180 ? -2.111 4.431 -16.407 1.00 75.94 180 ASN A O 1
ATOM 1387 N N . HIS A 1 181 ? -0.983 3.249 -17.949 1.00 81.44 181 HIS A N 1
ATOM 1388 C CA . HIS A 1 181 ? -2.141 2.474 -18.377 1.00 81.44 181 HIS A CA 1
ATOM 1389 C C . HIS A 1 181 ? -2.701 1.620 -17.230 1.00 81.44 181 HIS A C 1
ATOM 1391 O O . HIS A 1 181 ? -3.896 1.677 -16.940 1.00 81.44 181 HIS A O 1
ATOM 1397 N N . LEU A 1 182 ? -1.845 0.873 -16.533 1.00 83.81 182 LEU A N 1
ATOM 1398 C CA . LEU A 1 182 ? -2.251 -0.022 -15.450 1.00 83.81 182 LEU A CA 1
ATOM 1399 C C . LEU A 1 182 ? -2.792 0.723 -14.221 1.00 83.81 182 LEU A C 1
ATOM 1401 O O . LEU A 1 182 ? -3.727 0.236 -13.576 1.00 83.81 182 LEU A O 1
ATOM 1405 N N . ASN A 1 183 ? -2.282 1.922 -13.935 1.00 78.75 183 ASN A N 1
ATOM 1406 C CA . ASN A 1 183 ? -2.740 2.757 -12.821 1.00 78.75 183 ASN A CA 1
ATOM 1407 C C . ASN A 1 183 ? -4.180 3.269 -12.981 1.00 78.75 183 ASN A C 1
ATOM 1409 O O . ASN A 1 183 ? -4.808 3.634 -11.990 1.00 78.75 183 ASN A O 1
ATOM 1413 N N . SER A 1 184 ? -4.758 3.204 -14.184 1.00 74.00 184 SER A N 1
ATOM 1414 C CA . SER A 1 184 ? -6.173 3.537 -14.408 1.00 74.00 184 SER A CA 1
ATOM 1415 C C . SER A 1 184 ? -7.164 2.502 -13.845 1.00 74.00 184 SER A C 1
ATOM 1417 O O . SER A 1 184 ? -8.365 2.756 -13.793 1.00 74.00 184 SER A O 1
ATOM 1419 N N . SER A 1 185 ? -6.686 1.328 -13.415 1.00 69.31 185 SER A N 1
ATOM 1420 C CA . SER A 1 185 ? -7.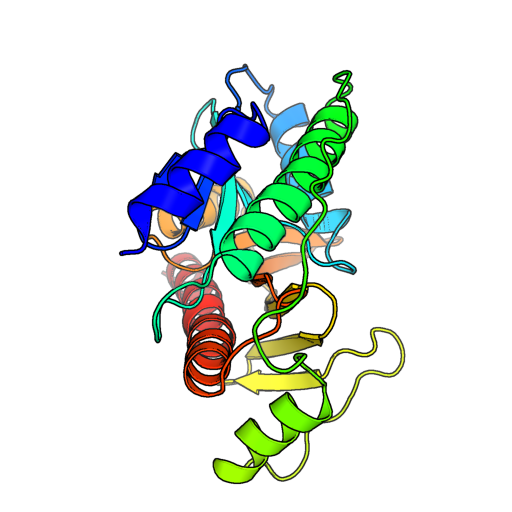528 0.157 -13.114 1.00 69.31 185 SER A CA 1
ATOM 1421 C C . SER A 1 185 ? -8.089 0.078 -11.687 1.00 69.31 185 SER A C 1
ATOM 1423 O O . SER A 1 185 ? -8.684 -0.935 -11.323 1.00 69.31 185 SER A O 1
ATOM 1425 N N . GLY A 1 186 ? -7.884 1.094 -10.842 1.00 69.00 186 GLY A N 1
ATOM 1426 C CA . GLY A 1 186 ? -8.360 1.068 -9.452 1.00 69.00 186 GLY A CA 1
ATOM 1427 C C . GLY A 1 186 ? -7.675 0.012 -8.564 1.00 69.00 186 GLY A C 1
ATOM 1428 O O . GLY A 1 186 ? -8.087 -0.202 -7.427 1.00 69.00 186 GLY A O 1
ATOM 1429 N N . ARG A 1 187 ? -6.596 -0.617 -9.028 1.00 78.62 187 ARG A N 1
ATOM 1430 C CA . ARG A 1 187 ? -5.753 -1.566 -8.275 1.00 78.62 187 ARG A CA 1
ATOM 1431 C C . ARG A 1 187 ? -4.590 -0.822 -7.591 1.00 78.62 187 ARG A C 1
ATOM 1433 O O . ARG A 1 187 ? -4.428 0.368 -7.874 1.00 78.62 187 ARG A O 1
ATOM 1440 N N . PRO A 1 188 ? -3.799 -1.477 -6.708 1.00 80.38 188 PRO A N 1
ATOM 1441 C CA . PRO A 1 188 ? -2.571 -0.891 -6.166 1.00 80.38 188 PRO A CA 1
ATOM 1442 C C . PRO A 1 188 ? -1.739 -0.259 -7.277 1.00 80.38 188 PRO A C 1
ATOM 1444 O O . PRO A 1 188 ? -1.632 -0.821 -8.364 1.00 80.38 188 PRO A O 1
ATOM 1447 N N . ALA A 1 189 ? -1.212 0.936 -7.040 1.00 78.44 189 ALA A N 1
ATOM 1448 C CA . ALA A 1 189 ? -0.498 1.629 -8.097 1.00 78.44 189 ALA A CA 1
ATOM 1449 C C . ALA A 1 189 ? 0.865 0.962 -8.342 1.00 78.44 189 ALA A C 1
ATOM 1451 O O . ALA A 1 189 ? 1.446 0.331 -7.452 1.00 78.44 189 ALA A O 1
ATOM 1452 N N . ILE A 1 190 ? 1.347 1.080 -9.573 1.00 82.12 190 ILE A N 1
ATOM 1453 C CA . ILE A 1 190 ? 2.627 0.567 -10.044 1.00 82.12 190 ILE A CA 1
ATOM 1454 C C . ILE A 1 190 ? 3.469 1.705 -10.610 1.00 82.12 190 ILE A C 1
ATOM 1456 O O . ILE A 1 190 ? 2.969 2.599 -11.299 1.00 82.12 190 ILE A O 1
ATOM 1460 N N . CYS A 1 191 ? 4.763 1.666 -10.327 1.00 78.44 191 CYS A N 1
ATOM 1461 C CA . CYS A 1 191 ? 5.746 2.564 -10.901 1.00 78.44 191 CYS A CA 1
ATOM 1462 C C . CYS A 1 191 ? 6.905 1.784 -11.527 1.00 78.44 191 CYS A C 1
ATOM 1464 O O . CYS A 1 191 ? 7.253 0.676 -11.112 1.00 78.44 191 CYS A O 1
ATOM 1466 N N . GLY A 1 192 ? 7.489 2.393 -12.557 1.00 78.06 192 GLY A N 1
ATOM 1467 C CA . GLY A 1 192 ? 8.750 1.965 -13.140 1.00 78.06 192 GLY A CA 1
ATOM 1468 C C . GLY A 1 192 ? 9.867 2.799 -12.533 1.00 78.06 192 GLY A C 1
ATOM 1469 O O . GLY A 1 192 ? 9.818 4.026 -12.612 1.00 78.06 192 GLY A O 1
ATOM 1470 N N . VAL A 1 193 ? 10.871 2.157 -11.946 1.00 76.31 193 VAL A N 1
ATOM 1471 C CA . VAL A 1 193 ? 12.035 2.824 -11.355 1.00 76.31 193 VAL A CA 1
ATOM 1472 C C . VAL A 1 193 ? 13.294 2.342 -12.053 1.00 76.31 193 VAL A C 1
ATOM 1474 O O . VAL A 1 193 ? 13.501 1.143 -12.222 1.00 76.31 193 VAL A O 1
ATOM 1477 N N . ARG A 1 194 ? 14.157 3.275 -12.453 1.00 76.12 194 ARG A N 1
ATOM 1478 C CA . ARG A 1 194 ? 15.477 2.939 -12.983 1.00 76.12 194 ARG A CA 1
ATOM 1479 C C . ARG A 1 194 ? 16.486 2.918 -11.842 1.00 76.12 194 ARG A C 1
ATOM 1481 O O . ARG A 1 194 ? 16.724 3.949 -11.219 1.00 76.12 194 ARG A O 1
ATOM 1488 N N . ASN A 1 195 ? 17.086 1.759 -11.594 1.00 71.88 195 ASN A N 1
ATOM 1489 C CA . ASN A 1 195 ? 18.178 1.588 -10.643 1.00 71.88 195 ASN A CA 1
ATOM 1490 C C . ASN A 1 195 ? 19.434 1.148 -11.408 1.00 71.88 195 ASN A C 1
ATOM 1492 O O . ASN A 1 195 ? 19.527 0.014 -11.883 1.00 71.88 195 ASN A O 1
ATOM 1496 N N . GLY A 1 196 ? 20.371 2.080 -11.596 1.00 80.12 196 GLY A N 1
ATOM 1497 C CA . GLY A 1 196 ? 21.521 1.887 -12.479 1.00 80.12 196 GLY A CA 1
ATOM 1498 C C . GLY A 1 196 ? 21.097 1.655 -13.935 1.00 80.12 196 GLY A C 1
ATOM 1499 O O . GLY A 1 196 ? 20.404 2.475 -14.546 1.00 80.12 196 GLY A O 1
ATOM 1500 N N . GLU A 1 197 ? 21.523 0.529 -14.504 1.00 81.25 197 GLU A N 1
ATOM 1501 C CA . GLU A 1 197 ? 21.181 0.132 -15.877 1.00 81.25 197 GLU A CA 1
ATOM 1502 C C . GLU A 1 197 ? 19.877 -0.674 -15.973 1.00 81.25 197 GLU A C 1
ATOM 1504 O O . GLU A 1 197 ? 19.399 -0.926 -17.075 1.00 81.25 197 GLU A O 1
ATOM 1509 N N . GLN A 1 198 ? 19.275 -1.045 -14.839 1.00 81.69 198 GLN A N 1
ATOM 1510 C CA . GLN A 1 198 ? 18.108 -1.921 -14.794 1.00 81.69 198 GLN A CA 1
ATOM 1511 C C . GLN A 1 198 ? 16.825 -1.154 -14.482 1.00 81.69 198 GLN A C 1
ATOM 1513 O O . GLN A 1 198 ? 16.799 -0.244 -13.648 1.00 81.69 198 GLN A O 1
ATOM 1518 N N . TRP A 1 199 ? 15.737 -1.566 -15.129 1.00 83.38 199 TRP A N 1
ATOM 1519 C CA . TRP A 1 199 ? 14.392 -1.124 -14.787 1.00 83.38 199 TRP A CA 1
ATOM 1520 C C . TRP A 1 199 ? 13.745 -2.083 -13.801 1.00 83.38 199 TRP A C 1
ATOM 1522 O O . TRP A 1 199 ? 13.881 -3.299 -13.908 1.00 83.38 199 TRP A O 1
ATOM 1532 N N . TRP A 1 200 ? 13.009 -1.512 -12.860 1.00 84.69 200 TRP A N 1
ATOM 1533 C CA . TRP A 1 200 ? 12.266 -2.213 -11.831 1.00 84.69 200 TRP A CA 1
ATOM 1534 C C . TRP A 1 200 ? 10.802 -1.812 -11.907 1.00 84.69 200 TRP A C 1
ATOM 1536 O O . TRP A 1 200 ? 10.472 -0.634 -12.005 1.00 84.69 200 TRP A O 1
ATOM 1546 N N . ALA A 1 201 ? 9.933 -2.808 -11.856 1.00 86.81 201 ALA A N 1
ATOM 1547 C CA . ALA A 1 201 ? 8.512 -2.663 -11.628 1.00 86.81 201 ALA A CA 1
ATOM 1548 C C . ALA A 1 201 ? 8.282 -2.745 -10.125 1.00 86.81 201 ALA A C 1
ATOM 1550 O O . ALA A 1 201 ? 8.655 -3.744 -9.511 1.00 86.81 201 ALA A O 1
ATOM 1551 N N . ILE A 1 202 ? 7.677 -1.721 -9.537 1.00 86.56 202 ILE A N 1
ATOM 1552 C CA . ILE A 1 202 ? 7.358 -1.698 -8.112 1.00 86.56 202 ILE A CA 1
ATOM 1553 C C . ILE A 1 202 ? 5.882 -1.366 -7.978 1.00 86.56 202 ILE A C 1
ATOM 1555 O O . ILE A 1 202 ? 5.443 -0.298 -8.397 1.00 86.56 202 ILE A O 1
ATOM 1559 N N . SER A 1 203 ? 5.109 -2.276 -7.397 1.00 86.50 203 SER A N 1
ATOM 1560 C CA . SER A 1 203 ? 3.742 -1.984 -6.978 1.00 86.50 203 SER A CA 1
ATOM 1561 C C . SER A 1 203 ? 3.658 -2.026 -5.467 1.00 86.50 203 SER A C 1
ATOM 1563 O O . SER A 1 203 ? 4.243 -2.899 -4.824 1.00 86.50 203 SER A O 1
ATOM 1565 N N . ARG A 1 204 ? 2.933 -1.066 -4.897 1.00 83.31 204 ARG A N 1
ATOM 1566 C CA . ARG A 1 204 ? 2.771 -0.947 -3.454 1.00 83.31 204 ARG A CA 1
ATOM 1567 C C . ARG A 1 204 ? 1.310 -0.757 -3.088 1.00 83.31 204 ARG A C 1
ATOM 1569 O O . ARG A 1 204 ? 0.582 0.018 -3.710 1.00 83.31 204 ARG A O 1
ATOM 1576 N N . TYR A 1 205 ? 0.918 -1.458 -2.040 1.00 85.56 205 TYR A N 1
ATOM 1577 C CA . TYR A 1 205 ? -0.308 -1.237 -1.300 1.00 85.56 205 TYR A CA 1
ATOM 1578 C C . TYR A 1 205 ? 0.040 -0.669 0.068 1.00 85.56 205 TYR A C 1
ATOM 1580 O O . TYR A 1 205 ? 0.909 -1.212 0.746 1.00 85.56 205 TYR A O 1
ATOM 1588 N N . SER A 1 206 ? -0.663 0.383 0.470 1.00 81.94 206 SER A N 1
ATOM 1589 C CA . SER A 1 206 ? -0.506 1.013 1.777 1.00 81.94 206 SER A CA 1
ATOM 1590 C C . SER A 1 206 ? -1.887 1.227 2.384 1.00 81.94 206 SER A C 1
ATOM 1592 O O . SER A 1 206 ? -2.724 1.889 1.763 1.00 81.94 206 SER A O 1
ATOM 1594 N N . ALA A 1 207 ? -2.108 0.688 3.581 1.00 81.94 207 ALA A N 1
ATOM 1595 C CA . ALA A 1 207 ? -3.310 0.891 4.379 1.00 81.94 207 ALA A CA 1
ATOM 1596 C C . ALA A 1 207 ? -2.970 1.603 5.689 1.00 81.94 207 ALA A C 1
ATOM 1598 O O . ALA A 1 207 ? -2.002 1.250 6.366 1.00 81.94 207 ALA A O 1
ATOM 1599 N N . GLU A 1 208 ? -3.783 2.591 6.052 1.00 81.44 208 GLU A N 1
ATOM 1600 C CA . GLU A 1 208 ? -3.662 3.277 7.338 1.00 81.44 208 GLU A CA 1
ATOM 1601 C C . GLU A 1 208 ? -3.913 2.287 8.483 1.00 81.44 208 GLU A C 1
ATOM 1603 O O . GLU A 1 208 ? -4.964 1.647 8.535 1.00 81.44 208 GLU A O 1
ATOM 1608 N N . ALA A 1 209 ? -2.938 2.139 9.378 1.00 86.00 209 ALA A N 1
ATOM 1609 C CA . ALA A 1 209 ? -2.944 1.117 10.421 1.00 86.00 209 ALA A CA 1
ATOM 1610 C C . ALA A 1 209 ? -2.801 1.702 11.828 1.00 86.00 209 ALA A C 1
ATOM 1612 O O . ALA A 1 209 ? -2.938 0.961 12.803 1.00 86.00 209 ALA A O 1
ATOM 1613 N N . ARG A 1 210 ? -2.580 3.016 11.965 1.00 84.81 210 ARG A N 1
ATOM 1614 C CA . ARG A 1 210 ? -2.363 3.668 13.257 1.00 84.81 210 ARG A CA 1
ATOM 1615 C C . ARG A 1 210 ? -3.601 3.559 14.144 1.00 84.81 210 ARG A C 1
ATOM 1617 O O . ARG A 1 210 ? -3.470 3.432 15.355 1.00 84.81 210 ARG A O 1
ATOM 1624 N N . ALA A 1 211 ? -4.801 3.591 13.555 1.00 85.81 211 ALA A N 1
ATOM 1625 C CA . ALA A 1 211 ? -6.064 3.372 14.274 1.00 85.81 211 ALA A CA 1
ATOM 1626 C C . ALA A 1 211 ? -6.370 1.891 14.551 1.00 85.81 211 ALA A C 1
ATOM 1628 O O . ALA A 1 211 ? -7.423 1.569 15.103 1.00 85.81 211 ALA A O 1
ATOM 1629 N N . GLY A 1 212 ? -5.452 1.003 14.166 1.00 89.38 212 GLY A N 1
ATOM 1630 C CA . GLY A 1 212 ? -5.621 -0.437 14.169 1.00 89.38 212 GLY A CA 1
ATOM 1631 C C . GLY A 1 212 ? -6.452 -0.946 12.994 1.00 89.38 212 GLY A C 1
ATOM 1632 O O . GLY A 1 212 ? -7.184 -0.207 12.330 1.00 89.38 212 GLY A O 1
ATOM 1633 N N . LEU A 1 213 ? -6.357 -2.256 12.764 1.00 90.69 213 LEU A N 1
ATOM 1634 C CA . LEU A 1 213 ? -7.179 -2.990 11.801 1.00 90.69 213 LEU A CA 1
ATOM 1635 C C . LEU A 1 213 ? -7.838 -4.177 12.507 1.00 90.69 213 LEU A C 1
ATOM 1637 O O . LEU A 1 213 ? -7.166 -4.965 13.186 1.00 90.69 213 LEU A O 1
ATOM 1641 N N . SER A 1 214 ? -9.149 -4.337 12.316 1.00 91.00 214 SER A N 1
ATOM 1642 C CA . SER A 1 214 ? -9.842 -5.581 12.672 1.00 91.00 214 SER A CA 1
ATOM 1643 C C . SER A 1 214 ? -9.294 -6.763 11.863 1.00 91.00 214 SER A C 1
ATOM 1645 O O . SER A 1 214 ? -8.638 -6.574 10.842 1.00 91.00 214 SER A O 1
ATOM 1647 N N . ASP A 1 215 ? -9.573 -7.998 12.279 1.00 91.56 215 ASP A N 1
ATOM 1648 C CA . ASP A 1 215 ? -9.040 -9.179 11.581 1.00 91.56 215 ASP A CA 1
ATOM 1649 C C . ASP A 1 215 ? -9.549 -9.298 10.137 1.00 91.56 215 ASP A C 1
ATOM 1651 O O . ASP A 1 215 ? -8.801 -9.706 9.250 1.00 91.56 215 ASP A O 1
ATOM 1655 N N . ALA A 1 216 ? -10.79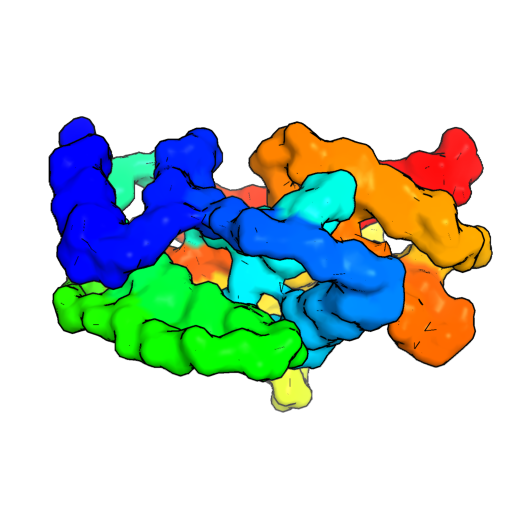3 -8.883 9.876 1.00 91.38 216 ALA A N 1
ATOM 1656 C CA . ALA A 1 216 ? -11.339 -8.822 8.522 1.00 91.38 216 ALA A CA 1
ATOM 1657 C C . ALA A 1 216 ? -10.629 -7.756 7.670 1.00 91.38 216 ALA A C 1
ATOM 1659 O O . ALA A 1 216 ? -10.277 -8.016 6.520 1.00 91.38 216 ALA A O 1
ATOM 1660 N N . GLN A 1 217 ? -10.368 -6.579 8.249 1.00 90.69 217 GLN A N 1
ATOM 1661 C CA . GLN A 1 217 ? -9.623 -5.507 7.585 1.00 90.69 217 GLN A CA 1
ATOM 1662 C C . GLN A 1 217 ? -8.173 -5.914 7.310 1.00 90.69 217 GLN A C 1
ATOM 1664 O O . GLN A 1 217 ? -7.670 -5.662 6.219 1.00 90.69 217 GLN A O 1
ATOM 1669 N N . LEU A 1 218 ? -7.512 -6.578 8.262 1.00 93.00 218 LEU A N 1
ATOM 1670 C CA . LEU A 1 218 ? -6.150 -7.079 8.098 1.00 93.00 218 LEU A CA 1
ATOM 1671 C C . LEU A 1 218 ? -6.082 -8.181 7.029 1.00 93.00 218 LEU A C 1
ATOM 1673 O O . LEU A 1 218 ? -5.185 -8.151 6.190 1.00 93.00 218 LEU A O 1
ATOM 1677 N N . ASP A 1 219 ? -7.040 -9.116 7.001 1.00 93.50 219 ASP A N 1
ATOM 1678 C CA . ASP A 1 219 ? -7.125 -10.136 5.944 1.00 93.50 219 ASP A CA 1
ATOM 1679 C C . ASP A 1 219 ? -7.266 -9.502 4.560 1.00 93.50 219 ASP A C 1
ATOM 1681 O O . ASP A 1 219 ? -6.532 -9.861 3.637 1.00 93.50 219 ASP A O 1
ATOM 1685 N N . GLN A 1 220 ? -8.158 -8.522 4.425 1.00 90.44 220 GLN A N 1
ATOM 1686 C CA . GLN A 1 220 ? -8.340 -7.794 3.176 1.00 90.44 220 GLN A CA 1
ATOM 1687 C C . GLN A 1 220 ? -7.078 -7.019 2.789 1.00 90.44 220 GLN A C 1
ATOM 1689 O O . GLN A 1 220 ? -6.655 -7.109 1.640 1.00 90.44 220 GLN A O 1
ATOM 1694 N N . ALA A 1 221 ? -6.440 -6.324 3.734 1.00 90.62 221 ALA A N 1
ATOM 1695 C CA . ALA A 1 221 ? -5.217 -5.564 3.495 1.00 90.62 221 ALA A CA 1
ATOM 1696 C C . ALA A 1 221 ? -4.069 -6.457 3.005 1.00 90.62 221 ALA A C 1
ATOM 1698 O O . ALA A 1 221 ? -3.411 -6.138 2.013 1.00 90.62 221 ALA A O 1
ATOM 1699 N N . ILE A 1 222 ? -3.858 -7.615 3.640 1.00 92.50 222 ILE A N 1
ATOM 1700 C CA . ILE A 1 222 ? -2.841 -8.581 3.206 1.00 92.50 222 ILE A CA 1
ATOM 1701 C C . ILE A 1 222 ? -3.190 -9.125 1.815 1.00 92.50 222 ILE A C 1
ATOM 1703 O O . ILE A 1 222 ? -2.323 -9.195 0.949 1.00 92.50 222 ILE A O 1
ATOM 1707 N N . ARG A 1 223 ? -4.453 -9.476 1.544 1.00 90.56 223 ARG A N 1
ATOM 1708 C CA . ARG A 1 223 ? -4.865 -9.987 0.224 1.00 90.56 223 ARG A CA 1
ATOM 1709 C C . ARG A 1 223 ? -4.708 -8.949 -0.881 1.00 90.56 223 ARG A C 1
ATOM 1711 O O . ARG A 1 223 ? -4.150 -9.273 -1.929 1.00 90.56 223 ARG A O 1
ATOM 1718 N N . GLU A 1 224 ? -5.187 -7.730 -0.668 1.00 87.50 224 GLU A N 1
ATOM 1719 C CA . GLU A 1 224 ? -5.073 -6.625 -1.624 1.00 87.50 224 GLU A CA 1
ATOM 1720 C C . GLU A 1 224 ? -3.615 -6.252 -1.861 1.00 87.50 224 GLU A C 1
ATOM 1722 O O . GLU A 1 224 ? -3.209 -6.085 -3.012 1.00 87.50 224 GLU A O 1
ATOM 1727 N N . GLY A 1 225 ? -2.811 -6.200 -0.800 1.00 87.94 225 GLY A N 1
ATOM 1728 C CA . GLY A 1 225 ? -1.394 -5.912 -0.912 1.00 87.94 225 GLY A CA 1
ATOM 1729 C C . GLY A 1 225 ? -0.643 -6.998 -1.652 1.00 87.94 225 GLY A C 1
ATOM 1730 O O . GLY A 1 225 ? -0.047 -6.748 -2.694 1.00 87.94 225 GLY A O 1
ATOM 1731 N N . VAL A 1 226 ? -0.727 -8.231 -1.178 1.00 89.25 226 VAL A N 1
ATOM 1732 C CA . VAL A 1 226 ? 0.068 -9.324 -1.728 1.00 89.25 226 VAL A CA 1
ATOM 1733 C C . VAL A 1 226 ? -0.438 -9.732 -3.122 1.00 89.25 226 VAL A C 1
ATOM 1735 O O . VAL A 1 226 ? 0.336 -9.841 -4.074 1.00 89.25 226 VAL A O 1
ATOM 1738 N N . THR A 1 227 ? -1.749 -9.927 -3.288 1.00 88.25 227 THR A N 1
ATOM 1739 C CA . THR A 1 227 ? -2.318 -10.393 -4.566 1.00 88.25 227 THR A CA 1
ATOM 1740 C C . THR A 1 227 ? -2.510 -9.249 -5.552 1.00 88.25 227 THR A C 1
ATOM 1742 O O . THR A 1 227 ? -2.227 -9.415 -6.741 1.00 88.25 227 THR A O 1
ATOM 1745 N N . GLY A 1 228 ? -2.998 -8.096 -5.087 1.00 87.12 228 GLY A N 1
ATOM 1746 C CA . GLY A 1 228 ? -3.284 -6.942 -5.936 1.00 87.12 228 GLY A CA 1
ATOM 1747 C C . GLY A 1 228 ? -2.015 -6.286 -6.471 1.00 87.12 228 GLY A C 1
ATOM 1748 O O . GLY A 1 228 ? -1.902 -6.129 -7.688 1.00 87.12 228 GLY A O 1
ATOM 1749 N N . ALA A 1 229 ? -1.040 -5.980 -5.605 1.00 86.88 229 ALA A N 1
ATOM 1750 C CA . ALA A 1 229 ? 0.237 -5.413 -6.050 1.00 86.88 229 ALA A CA 1
ATOM 1751 C C . ALA A 1 229 ? 1.045 -6.436 -6.865 1.00 86.88 229 ALA A C 1
ATOM 1753 O O . ALA A 1 229 ? 1.611 -6.107 -7.909 1.00 86.88 229 ALA A O 1
ATOM 1754 N N . GLY A 1 230 ? 1.005 -7.717 -6.479 1.00 90.00 230 GLY A N 1
ATOM 1755 C CA . GLY A 1 230 ? 1.619 -8.782 -7.270 1.00 90.00 230 GLY A CA 1
ATOM 1756 C C . GLY A 1 230 ? 1.022 -8.918 -8.669 1.00 90.00 230 GLY A C 1
ATOM 1757 O O . GLY A 1 230 ? 1.746 -9.129 -9.641 1.00 90.00 230 GLY A O 1
ATOM 1758 N N . ALA A 1 231 ? -0.294 -8.752 -8.815 1.00 90.12 231 ALA A N 1
ATOM 1759 C CA . ALA A 1 231 ? -0.922 -8.789 -10.129 1.00 90.12 231 ALA A CA 1
ATOM 1760 C C . ALA A 1 231 ? -0.508 -7.607 -11.011 1.00 90.12 231 ALA A C 1
ATOM 1762 O O . ALA A 1 231 ? -0.259 -7.814 -12.191 1.00 90.12 231 ALA A O 1
ATOM 1763 N N . GLN A 1 232 ? -0.366 -6.414 -10.439 1.00 88.94 232 GLN A N 1
ATOM 1764 C CA . GLN A 1 232 ? 0.103 -5.225 -11.152 1.00 88.94 232 GLN A CA 1
ATOM 1765 C C . GLN A 1 232 ? 1.505 -5.405 -11.729 1.00 88.94 232 GLN A C 1
ATOM 1767 O O . GLN A 1 232 ? 1.718 -5.183 -12.921 1.00 88.94 232 GLN A O 1
ATOM 1772 N N . VAL A 1 233 ? 2.441 -5.898 -10.913 1.00 90.69 233 VAL A N 1
ATOM 1773 C CA . VAL A 1 233 ? 3.806 -6.196 -11.370 1.00 90.69 233 VAL A CA 1
ATOM 1774 C C . VAL A 1 233 ? 3.785 -7.241 -12.482 1.00 90.69 233 VAL A C 1
ATOM 1776 O O . VAL A 1 233 ? 4.404 -7.043 -13.526 1.00 90.69 233 VAL A O 1
ATOM 1779 N N . ARG A 1 234 ? 3.023 -8.328 -12.320 1.00 91.19 234 ARG A N 1
ATOM 1780 C CA . ARG A 1 234 ? 2.907 -9.363 -13.360 1.00 91.19 234 ARG A CA 1
ATOM 1781 C C . ARG A 1 234 ? 2.293 -8.841 -14.655 1.00 91.19 234 ARG A C 1
ATOM 1783 O O . ARG A 1 234 ? 2.750 -9.235 -15.724 1.00 91.19 234 ARG A O 1
ATOM 1790 N N . ASP A 1 235 ? 1.272 -7.997 -14.576 1.00 91.31 235 ASP A N 1
ATOM 1791 C CA . ASP A 1 235 ? 0.604 -7.451 -15.756 1.00 91.31 235 ASP A CA 1
ATOM 1792 C C . ASP A 1 235 ? 1.549 -6.520 -16.530 1.00 91.31 235 ASP A C 1
ATOM 1794 O O . ASP A 1 235 ? 1.643 -6.642 -17.750 1.00 91.31 235 ASP A O 1
ATOM 1798 N N . LEU A 1 236 ? 2.357 -5.705 -15.842 1.00 89.25 236 LEU A N 1
ATOM 1799 C CA . LEU A 1 236 ? 3.413 -4.917 -16.487 1.00 89.25 236 LEU A CA 1
ATOM 1800 C C . LEU A 1 236 ? 4.463 -5.807 -17.164 1.00 89.25 236 LEU A C 1
ATOM 1802 O O . LEU A 1 236 ? 4.798 -5.601 -18.329 1.00 89.25 236 LEU A O 1
ATOM 1806 N N . LEU A 1 237 ? 4.955 -6.832 -16.463 1.00 89.94 237 LEU A N 1
ATOM 1807 C CA . LEU A 1 237 ? 5.938 -7.762 -17.024 1.00 89.94 237 LEU A CA 1
ATOM 1808 C C . LEU A 1 237 ? 5.396 -8.535 -18.236 1.00 89.94 237 LEU A C 1
ATOM 1810 O O . LEU A 1 237 ? 6.173 -8.898 -19.115 1.00 89.94 237 LEU A O 1
ATOM 1814 N N . ARG A 1 238 ? 4.085 -8.799 -18.294 1.00 89.12 238 ARG A N 1
ATOM 1815 C CA . ARG A 1 238 ? 3.425 -9.409 -19.460 1.00 89.12 238 ARG A CA 1
ATOM 1816 C C . ARG A 1 238 ? 3.345 -8.441 -20.632 1.00 89.12 238 ARG A C 1
ATOM 1818 O O . ARG A 1 238 ? 3.766 -8.813 -21.719 1.00 89.12 238 ARG A O 1
ATOM 1825 N N . LEU A 1 239 ? 2.878 -7.211 -20.402 1.00 85.56 239 LEU A N 1
ATOM 1826 C CA . LEU A 1 239 ? 2.802 -6.169 -21.437 1.00 85.56 239 LEU A CA 1
ATOM 1827 C C . LEU A 1 239 ? 4.166 -5.889 -22.075 1.00 85.56 239 LEU A C 1
ATOM 1829 O O . LEU A 1 239 ? 4.250 -5.580 -23.259 1.00 85.56 239 LEU A O 1
ATOM 1833 N N . HIS A 1 240 ? 5.239 -6.050 -21.302 1.00 79.50 240 HIS A N 1
ATOM 1834 C CA . HIS A 1 240 ? 6.599 -5.858 -21.791 1.00 79.50 240 HIS A CA 1
ATOM 1835 C C . HIS A 1 240 ? 7.168 -7.0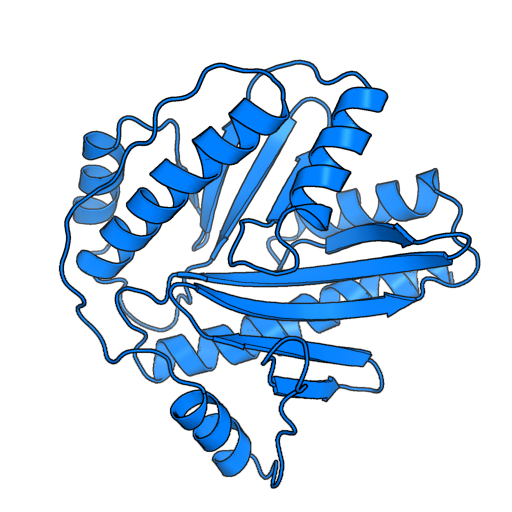50 -22.583 1.00 79.50 240 HIS A C 1
ATOM 1837 O O . HIS A 1 240 ? 8.162 -6.902 -23.286 1.00 79.50 240 HIS A O 1
ATOM 1843 N N . ARG A 1 241 ? 6.558 -8.240 -22.492 1.00 77.25 241 ARG A N 1
ATOM 1844 C CA . ARG A 1 241 ? 7.006 -9.456 -23.204 1.00 77.25 241 ARG A CA 1
ATOM 1845 C C . ARG A 1 241 ? 6.306 -9.690 -24.550 1.00 77.25 241 ARG A C 1
ATOM 1847 O O . ARG A 1 241 ? 6.820 -10.494 -25.326 1.00 77.25 241 ARG A O 1
ATOM 1854 N N . GLY A 1 242 ? 5.210 -8.978 -24.835 1.00 55.97 242 GLY A N 1
ATOM 1855 C CA . GLY A 1 242 ? 4.386 -9.143 -26.042 1.00 55.97 242 GLY A CA 1
ATOM 1856 C C . GLY A 1 242 ? 3.107 -9.926 -25.788 1.00 55.97 242 GLY A C 1
ATOM 1857 O O . GLY A 1 242 ? 3.204 -11.087 -25.333 1.00 55.97 242 GLY A O 1
#

Foldseek 3Di:
DQPPLLVVLCVLQVAPWDDDPQKIKHKDDDADDPVRQCQLQCCLVPVDPQHFAFNWHDADRIIITIAGFLPQDHQDSQQSLLRSQRVLARVQVSCVSSVHHHDRRHDDDAADADFDDPVLVVVVVVVVVPPDFDQDPPRRWGWDDDPNWIWTWDGDQKTKIKTKDWAPPDDPVLLSVLQNVLCVPSAFHWDWDDDPPIIMIMGMHIHRANSHDDPSRVVSSCCSRPVRSVVSRVVSSVSSVD